Protein AF-A0A972Y1S4-F1 (afdb_monomer_lite)

Structure (mmCIF, N/CA/C/O backbone):
data_AF-A0A972Y1S4-F1
#
_entry.id   AF-A0A972Y1S4-F1
#
loop_
_atom_site.group_PDB
_atom_site.id
_atom_site.type_symbol
_atom_site.label_atom_id
_atom_site.label_alt_id
_atom_site.label_comp_id
_atom_site.label_asym_id
_atom_site.label_entity_id
_atom_site.label_seq_id
_atom_site.pdbx_PDB_ins_code
_atom_site.Cartn_x
_atom_site.Cartn_y
_atom_site.Cartn_z
_atom_site.occupancy
_atom_site.B_iso_or_equiv
_atom_site.auth_seq_id
_atom_site.auth_comp_id
_atom_site.auth_asym_id
_atom_site.auth_atom_id
_atom_site.pdbx_PDB_model_num
ATOM 1 N N . MET A 1 1 ? 8.448 -33.822 -17.682 1.00 32.12 1 MET A N 1
ATOM 2 C CA . MET A 1 1 ? 8.869 -32.818 -16.679 1.00 32.12 1 MET A CA 1
ATOM 3 C C . MET A 1 1 ? 9.349 -31.618 -17.480 1.00 32.12 1 MET A C 1
ATOM 5 O O . MET A 1 1 ? 10.543 -31.467 -17.717 1.00 32.12 1 MET A O 1
ATOM 9 N N . ASP A 1 2 ? 8.387 -30.869 -18.022 1.00 29.06 2 ASP A N 1
ATOM 10 C CA . ASP A 1 2 ? 8.635 -29.771 -18.955 1.00 29.06 2 ASP A CA 1
ATOM 11 C C . ASP A 1 2 ? 9.304 -28.635 -18.196 1.00 29.06 2 ASP A C 1
ATOM 13 O O . ASP A 1 2 ? 8.687 -27.918 -17.407 1.00 29.06 2 ASP A O 1
ATOM 17 N N . LYS A 1 3 ? 10.621 -28.539 -18.379 1.00 35.72 3 LYS A N 1
ATOM 18 C CA . LYS A 1 3 ? 11.414 -27.423 -17.892 1.00 35.72 3 LYS A CA 1
ATOM 19 C C . LYS A 1 3 ? 10.879 -26.183 -18.588 1.00 35.72 3 LYS A C 1
ATOM 21 O O . LYS A 1 3 ? 11.196 -25.939 -19.747 1.00 35.72 3 LYS A O 1
ATOM 26 N N . ILE A 1 4 ? 10.070 -25.426 -17.851 1.00 41.34 4 ILE A N 1
ATOM 27 C CA . ILE A 1 4 ? 9.840 -24.000 -18.049 1.00 41.34 4 ILE A CA 1
ATOM 28 C C . ILE A 1 4 ? 11.175 -23.428 -18.529 1.00 41.34 4 ILE A C 1
ATOM 30 O O . ILE A 1 4 ? 12.146 -23.411 -17.767 1.00 41.34 4 ILE A O 1
ATOM 34 N N . LEU A 1 5 ? 11.241 -23.040 -19.805 1.00 43.12 5 LEU A N 1
ATOM 35 C CA . LEU A 1 5 ? 12.191 -22.048 -20.288 1.00 43.12 5 LEU A CA 1
ATOM 36 C C . LEU A 1 5 ? 11.986 -20.862 -19.353 1.00 43.12 5 LEU A C 1
ATOM 38 O O . LEU A 1 5 ? 11.035 -20.100 -19.513 1.00 43.12 5 LEU A O 1
ATOM 42 N N . LYS A 1 6 ? 12.770 -20.827 -18.267 1.00 48.03 6 LYS A N 1
ATOM 43 C CA . LYS A 1 6 ? 12.707 -19.788 -17.247 1.00 48.03 6 LYS A CA 1
ATOM 44 C C . LYS A 1 6 ? 12.875 -18.499 -18.024 1.00 48.03 6 LYS A C 1
ATOM 46 O O . LYS A 1 6 ? 13.921 -18.306 -18.639 1.00 48.03 6 LYS A O 1
ATOM 51 N N . TYR A 1 7 ? 11.792 -17.726 -18.068 1.00 55.00 7 TYR A N 1
ATOM 52 C CA . TYR A 1 7 ? 11.668 -16.446 -18.755 1.00 55.00 7 TYR A CA 1
ATOM 53 C C . TYR A 1 7 ? 12.999 -15.710 -18.719 1.00 55.00 7 TYR A C 1
ATOM 55 O O . TYR A 1 7 ? 13.614 -15.713 -17.647 1.00 55.00 7 TYR A O 1
ATOM 63 N N . PRO A 1 8 ? 13.472 -15.143 -19.845 1.00 56.75 8 PRO A N 1
ATOM 64 C CA . PRO A 1 8 ? 14.797 -14.545 -19.897 1.00 56.75 8 PRO A CA 1
ATOM 65 C C . PRO A 1 8 ? 14.917 -13.543 -18.752 1.00 56.75 8 PRO A C 1
ATOM 67 O O . PRO A 1 8 ? 14.264 -12.503 -18.754 1.00 56.75 8 PRO A O 1
ATOM 70 N N . LEU A 1 9 ? 15.708 -13.916 -17.744 1.00 67.12 9 LEU A N 1
ATOM 71 C CA . LEU A 1 9 ? 15.995 -13.072 -16.600 1.00 67.12 9 LEU A CA 1
ATOM 72 C C . LEU A 1 9 ? 16.766 -11.887 -17.148 1.00 67.12 9 LEU A C 1
ATOM 74 O O . LEU A 1 9 ? 17.893 -12.048 -17.627 1.00 67.12 9 LEU A O 1
ATOM 78 N N . ILE A 1 10 ? 16.144 -10.713 -17.118 1.00 81.06 10 ILE A N 1
ATOM 79 C CA . ILE A 1 10 ? 16.839 -9.497 -17.503 1.00 81.06 10 ILE A CA 1
ATOM 80 C C . ILE A 1 10 ? 17.906 -9.229 -16.434 1.00 81.06 10 ILE A C 1
ATOM 82 O O . ILE A 1 10 ? 17.575 -9.146 -15.247 1.00 81.06 10 ILE A O 1
ATOM 86 N N . PRO A 1 11 ? 19.196 -9.161 -16.811 1.00 83.81 11 PRO A N 1
ATOM 87 C CA . PRO A 1 11 ? 20.259 -9.065 -15.825 1.00 83.81 11 PRO A CA 1
ATOM 88 C C . PRO A 1 11 ? 20.219 -7.727 -15.079 1.00 83.81 11 PRO A C 1
ATOM 90 O O . PRO A 1 11 ? 19.815 -6.698 -15.620 1.00 83.81 11 PRO A O 1
ATOM 93 N N . GLN A 1 12 ? 20.666 -7.749 -13.821 1.00 86.75 12 GLN A N 1
ATOM 94 C CA . GLN A 1 12 ? 20.653 -6.602 -12.905 1.00 86.75 12 GLN A CA 1
ATOM 95 C C . GLN A 1 12 ? 21.287 -5.336 -13.507 1.00 86.75 12 GLN A C 1
ATOM 97 O O . GLN A 1 12 ? 20.762 -4.237 -13.331 1.00 86.75 12 GLN A O 1
ATOM 102 N N . ASN A 1 13 ? 22.347 -5.496 -14.303 1.00 87.69 13 ASN A N 1
ATOM 103 C CA . ASN A 1 13 ? 23.030 -4.392 -14.975 1.00 87.69 13 ASN A CA 1
ATOM 104 C C . ASN A 1 13 ? 22.117 -3.573 -15.911 1.00 87.69 13 ASN A C 1
ATOM 106 O O . ASN A 1 13 ? 22.418 -2.413 -16.178 1.00 87.69 13 ASN A O 1
ATOM 110 N N . VAL A 1 14 ? 21.007 -4.132 -16.408 1.00 90.88 14 VAL A N 1
ATOM 111 C CA . VAL A 1 14 ? 20.012 -3.389 -17.201 1.00 90.88 14 VAL A CA 1
ATOM 112 C C . VAL A 1 14 ?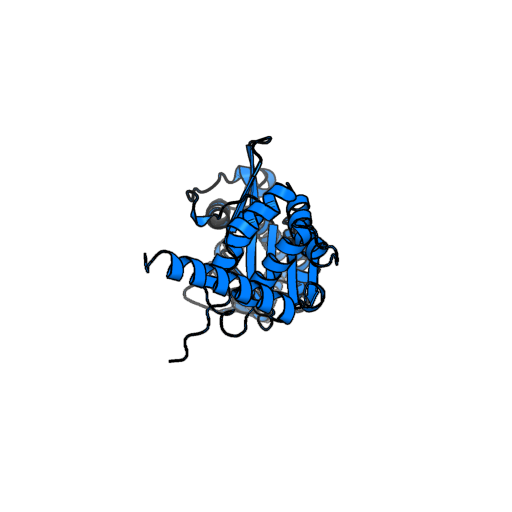 19.321 -2.332 -16.339 1.00 90.88 14 VAL A C 1
ATOM 114 O O . VAL A 1 14 ? 19.194 -1.184 -16.768 1.00 90.88 14 VAL A O 1
ATOM 117 N N . TYR A 1 15 ? 18.932 -2.692 -15.114 1.00 93.31 15 TYR A N 1
ATOM 118 C CA . TYR A 1 15 ? 18.296 -1.785 -14.155 1.00 93.31 15 TYR A CA 1
ATOM 119 C C . TYR A 1 15 ? 19.269 -0.693 -13.702 1.00 93.31 15 TYR A C 1
ATOM 121 O O . TYR A 1 15 ? 18.939 0.492 -13.745 1.00 93.31 15 TYR A O 1
ATOM 129 N N . GLU A 1 16 ? 20.495 -1.080 -13.344 1.00 91.62 16 GLU A N 1
ATOM 130 C CA . GLU A 1 16 ? 21.543 -0.158 -12.886 1.00 91.62 16 GLU A CA 1
ATOM 131 C C . GLU A 1 16 ? 21.950 0.837 -13.976 1.00 91.62 16 GLU A C 1
ATOM 133 O O . GLU A 1 16 ? 22.081 2.034 -13.716 1.00 91.62 16 GLU A O 1
ATOM 138 N N . ARG A 1 17 ? 22.103 0.362 -15.218 1.00 93.38 17 ARG A N 1
ATOM 139 C CA . ARG A 1 17 ? 22.454 1.202 -16.367 1.00 93.38 17 ARG A CA 1
ATOM 140 C C . ARG A 1 17 ? 21.328 2.167 -16.720 1.00 93.38 17 ARG A C 1
ATOM 142 O O . ARG A 1 17 ? 21.596 3.347 -16.939 1.00 93.38 17 ARG A O 1
ATOM 149 N N . TYR A 1 18 ? 20.075 1.705 -16.712 1.00 94.88 18 TYR A N 1
ATOM 150 C CA . TYR A 1 18 ? 18.919 2.583 -16.909 1.00 94.88 18 TYR A CA 1
ATOM 151 C C . TYR A 1 18 ? 18.887 3.689 -15.849 1.00 94.88 18 TYR A C 1
ATOM 153 O O . TYR A 1 18 ? 18.815 4.873 -16.183 1.00 94.88 18 TYR A O 1
ATOM 161 N N . ARG A 1 19 ? 19.036 3.322 -14.573 1.00 94.25 19 ARG A N 1
ATOM 162 C CA . ARG A 1 19 ? 19.114 4.275 -13.463 1.00 94.25 19 ARG A CA 1
ATOM 163 C C . ARG A 1 19 ? 20.251 5.282 -13.641 1.00 94.25 19 ARG A C 1
ATOM 165 O O . ARG A 1 19 ? 20.019 6.480 -13.492 1.00 94.25 19 ARG A O 1
ATOM 172 N N . ALA A 1 20 ? 21.456 4.826 -13.984 1.00 93.62 20 ALA A N 1
ATOM 173 C CA . ALA A 1 20 ? 22.630 5.684 -14.160 1.00 93.62 20 ALA A CA 1
ATOM 174 C C . ALA A 1 20 ? 22.450 6.732 -15.274 1.00 93.62 20 ALA A C 1
ATOM 176 O O . ALA A 1 20 ? 22.952 7.853 -15.155 1.00 93.62 20 ALA A O 1
ATOM 177 N N . LEU A 1 21 ? 21.710 6.389 -16.335 1.00 94.06 21 LEU A N 1
ATOM 178 C CA . LEU A 1 21 ? 21.354 7.319 -17.409 1.00 94.06 21 LEU A CA 1
ATOM 179 C C . LEU A 1 21 ? 20.274 8.313 -16.982 1.00 94.06 21 LEU A C 1
ATOM 181 O O . LEU A 1 21 ? 20.365 9.495 -17.309 1.00 94.06 21 LEU A O 1
ATOM 185 N N . LYS A 1 22 ? 19.244 7.848 -16.267 1.00 92.94 22 LYS A N 1
ATOM 186 C CA . LYS A 1 22 ? 18.116 8.696 -15.861 1.00 92.94 22 LYS A CA 1
ATOM 187 C C . LYS A 1 22 ? 18.459 9.635 -14.713 1.00 92.94 22 LYS A C 1
ATOM 189 O O . LYS A 1 22 ? 17.921 10.737 -14.683 1.00 92.94 22 LYS A O 1
ATOM 194 N N . ARG A 1 23 ? 19.330 9.208 -13.791 1.00 88.38 23 ARG A N 1
ATOM 195 C CA . ARG A 1 23 ? 19.744 9.966 -12.598 1.00 88.38 23 ARG A CA 1
ATOM 196 C C . ARG A 1 23 ? 18.546 10.535 -11.830 1.00 88.38 23 ARG A C 1
ATOM 198 O O . ARG A 1 23 ? 18.536 11.710 -11.476 1.00 88.38 23 ARG A O 1
ATOM 205 N N . ILE A 1 24 ? 17.525 9.704 -11.617 1.00 86.25 24 ILE A N 1
ATOM 206 C CA . ILE A 1 24 ? 16.335 10.060 -10.837 1.00 86.25 24 ILE A CA 1
ATOM 207 C C . ILE A 1 24 ? 16.508 9.438 -9.455 1.00 86.25 24 ILE A C 1
ATOM 209 O O . ILE A 1 24 ? 16.150 8.272 -9.278 1.00 86.25 24 ILE A O 1
ATOM 213 N N . PRO A 1 25 ? 17.095 10.155 -8.490 1.00 88.38 25 PRO A N 1
ATOM 214 C CA . PRO A 1 25 ? 17.097 9.662 -7.131 1.00 88.38 25 PRO A CA 1
ATOM 215 C C . PRO A 1 25 ? 15.682 9.734 -6.549 1.00 88.38 25 PRO A C 1
ATOM 217 O O . PRO A 1 25 ? 14.905 10.631 -6.895 1.00 88.38 25 PRO A O 1
ATOM 220 N N . VAL A 1 26 ? 15.358 8.790 -5.671 1.00 94.19 26 VAL A N 1
ATOM 221 C CA . VAL A 1 26 ? 14.069 8.729 -4.980 1.00 94.19 26 VAL A CA 1
ATOM 222 C C . VAL A 1 26 ? 14.262 9.188 -3.541 1.00 94.19 26 VAL A C 1
ATOM 224 O O . VAL A 1 26 ? 15.045 8.601 -2.806 1.00 94.19 26 VAL A O 1
ATOM 227 N N . TYR A 1 27 ? 13.546 10.233 -3.141 1.00 93.38 27 TYR A N 1
ATOM 228 C CA . TYR A 1 27 ? 13.621 10.822 -1.800 1.00 93.38 27 TYR A CA 1
ATOM 229 C C . TYR A 1 27 ? 12.244 11.122 -1.199 1.00 93.38 27 TYR A C 1
ATOM 231 O O . TYR A 1 27 ? 12.154 11.507 -0.041 1.00 93.38 27 TYR A O 1
ATOM 239 N N . ASP A 1 28 ? 11.178 10.991 -1.986 1.00 93.31 28 ASP A N 1
ATOM 240 C CA . ASP A 1 28 ? 9.806 11.307 -1.601 1.00 93.31 28 ASP A CA 1
ATOM 241 C C . ASP A 1 28 ? 8.802 10.697 -2.599 1.00 93.31 28 ASP A C 1
ATOM 243 O O . ASP A 1 28 ? 9.173 10.102 -3.620 1.00 93.31 28 ASP A O 1
ATOM 247 N N . SER A 1 29 ? 7.508 10.900 -2.331 1.00 93.94 29 SER A N 1
ATOM 248 C CA . SER A 1 29 ? 6.416 10.470 -3.213 1.00 93.94 29 SER A CA 1
ATOM 249 C C . SER A 1 29 ? 6.573 10.995 -4.641 1.00 93.94 29 SER A C 1
ATOM 251 O O . SER A 1 29 ? 6.428 10.254 -5.611 1.00 93.94 29 SER A O 1
ATOM 253 N N . THR A 1 30 ? 6.936 12.268 -4.798 1.00 94.56 30 THR A N 1
ATOM 254 C CA . THR A 1 30 ? 7.037 12.931 -6.106 1.00 94.56 30 THR A CA 1
ATOM 255 C C . THR A 1 30 ? 8.131 12.309 -6.974 1.00 94.56 30 THR A C 1
ATOM 257 O O . THR A 1 30 ? 7.952 12.077 -8.173 1.00 94.56 30 THR A O 1
ATOM 260 N N . THR A 1 31 ? 9.290 12.036 -6.391 1.00 94.50 31 THR A N 1
ATOM 261 C CA . THR A 1 31 ? 10.425 11.413 -7.077 1.00 94.50 31 THR A CA 1
ATOM 262 C C . THR A 1 31 ? 10.179 9.932 -7.361 1.00 94.50 31 THR A C 1
ATOM 264 O O . THR A 1 31 ? 10.551 9.467 -8.442 1.00 94.50 31 THR A O 1
ATOM 267 N N . MET A 1 32 ? 9.450 9.220 -6.495 1.00 95.31 32 MET A N 1
ATOM 268 C CA . MET A 1 32 ? 8.956 7.867 -6.786 1.00 95.31 32 MET A CA 1
ATOM 269 C C . MET A 1 32 ? 7.994 7.856 -7.986 1.00 95.31 32 MET A C 1
ATOM 271 O O . MET A 1 32 ? 8.149 7.045 -8.903 1.00 95.31 32 MET A O 1
ATOM 275 N N . GLN A 1 33 ? 7.048 8.798 -8.050 1.00 95.44 33 GLN A N 1
ATOM 276 C CA . GLN A 1 33 ? 6.159 8.949 -9.211 1.00 95.44 33 GLN A CA 1
ATOM 277 C C . GLN A 1 33 ? 6.952 9.207 -10.492 1.00 95.44 33 GLN A C 1
ATOM 279 O O . GLN A 1 33 ? 6.688 8.577 -11.516 1.00 95.44 33 GLN A O 1
ATOM 284 N N . LYS A 1 34 ? 7.961 10.090 -10.442 1.00 95.56 34 LYS A N 1
ATOM 285 C CA . LYS A 1 34 ? 8.846 10.361 -11.585 1.00 95.56 34 LYS A CA 1
ATOM 286 C C . LYS A 1 34 ? 9.575 9.102 -12.044 1.00 95.56 34 LYS A C 1
ATOM 288 O O . LYS A 1 34 ? 9.616 8.853 -13.249 1.00 95.56 34 LYS A O 1
ATOM 293 N N . LEU A 1 35 ? 10.121 8.306 -11.123 1.00 94.31 35 LEU A N 1
ATOM 294 C CA . LEU A 1 35 ? 10.783 7.043 -11.456 1.00 94.31 35 LEU A CA 1
ATOM 295 C C . LEU A 1 35 ? 9.841 6.121 -12.246 1.00 94.31 35 LEU A C 1
ATOM 297 O O . LEU A 1 35 ? 10.185 5.689 -13.350 1.00 94.31 35 LEU A O 1
ATOM 301 N N . ILE A 1 36 ? 8.643 5.871 -11.710 1.00 94.31 36 ILE A N 1
ATOM 302 C CA . ILE A 1 36 ? 7.640 4.985 -12.320 1.00 94.31 36 ILE A CA 1
ATOM 303 C C . ILE A 1 36 ? 7.173 5.539 -13.677 1.00 94.31 36 ILE A C 1
ATOM 305 O O . ILE A 1 36 ? 7.141 4.809 -14.673 1.00 94.31 36 ILE A O 1
ATOM 309 N N . PHE A 1 37 ? 6.880 6.841 -13.744 1.00 95.69 37 PHE A N 1
ATOM 310 C CA . PHE A 1 37 ? 6.467 7.528 -14.966 1.00 95.69 37 PHE A CA 1
ATOM 311 C C . PHE A 1 37 ? 7.507 7.399 -16.073 1.00 95.69 37 PHE A C 1
ATOM 313 O O . PHE A 1 37 ? 7.160 7.060 -17.205 1.00 95.69 37 PHE A O 1
ATOM 320 N N . HIS A 1 38 ? 8.778 7.653 -15.761 1.00 95.62 38 HIS A N 1
ATOM 321 C CA . HIS A 1 38 ? 9.829 7.651 -16.767 1.00 95.62 38 HIS A CA 1
ATOM 322 C C . HIS A 1 38 ? 10.056 6.269 -17.370 1.00 95.62 38 HIS A C 1
ATOM 324 O O . HIS A 1 38 ? 10.227 6.190 -18.581 1.00 95.62 38 HIS A O 1
ATOM 330 N N . ILE A 1 39 ? 9.981 5.193 -16.578 1.00 95.25 39 ILE A N 1
ATOM 331 C CA . ILE A 1 39 ? 10.098 3.824 -17.111 1.00 95.25 39 ILE A CA 1
ATOM 332 C C . ILE A 1 39 ? 9.015 3.571 -18.163 1.00 95.25 39 ILE A C 1
ATOM 334 O O . ILE A 1 39 ? 9.314 3.110 -19.264 1.00 95.25 39 ILE A O 1
ATOM 338 N N . ALA A 1 40 ? 7.763 3.917 -17.859 1.00 95.94 40 ALA A N 1
ATOM 339 C CA . ALA A 1 40 ? 6.672 3.748 -18.810 1.00 95.94 40 ALA A CA 1
ATOM 340 C C . ALA A 1 40 ? 6.819 4.671 -20.028 1.00 95.94 40 ALA A C 1
ATOM 342 O O . ALA A 1 40 ? 6.697 4.210 -21.159 1.00 95.94 40 ALA A O 1
ATOM 343 N N . ALA A 1 41 ? 7.105 5.956 -19.817 1.00 96.12 41 ALA A N 1
ATOM 344 C CA . ALA A 1 41 ? 7.214 6.942 -20.889 1.00 96.12 41 ALA A CA 1
ATOM 345 C C . ALA A 1 41 ? 8.379 6.645 -21.845 1.00 96.12 41 ALA A C 1
ATOM 347 O O . ALA A 1 41 ? 8.211 6.723 -23.059 1.00 96.12 41 ALA A O 1
ATOM 348 N N . ASP A 1 42 ? 9.548 6.271 -21.325 1.00 96.31 42 ASP A N 1
ATOM 349 C CA . ASP A 1 42 ? 10.712 5.948 -22.151 1.00 96.31 42 ASP A CA 1
ATOM 350 C C . ASP A 1 42 ? 10.515 4.645 -22.932 1.00 96.31 42 ASP A C 1
ATOM 352 O O . ASP A 1 42 ? 10.951 4.545 -24.082 1.00 96.31 42 ASP A O 1
ATOM 356 N N . ALA A 1 43 ? 9.799 3.673 -22.358 1.00 94.62 43 ALA A N 1
ATOM 357 C CA . ALA A 1 43 ? 9.447 2.452 -23.069 1.00 94.62 43 ALA A CA 1
ATOM 358 C C . ALA A 1 43 ? 8.474 2.702 -24.234 1.00 94.62 43 ALA A C 1
ATOM 360 O O . ALA A 1 43 ? 8.518 1.970 -25.214 1.00 94.62 43 ALA A O 1
ATOM 361 N N . GLN A 1 44 ? 7.635 3.741 -24.174 1.00 93.94 44 GLN A N 1
ATOM 362 C CA . GLN A 1 44 ? 6.724 4.095 -25.275 1.00 93.94 44 GLN A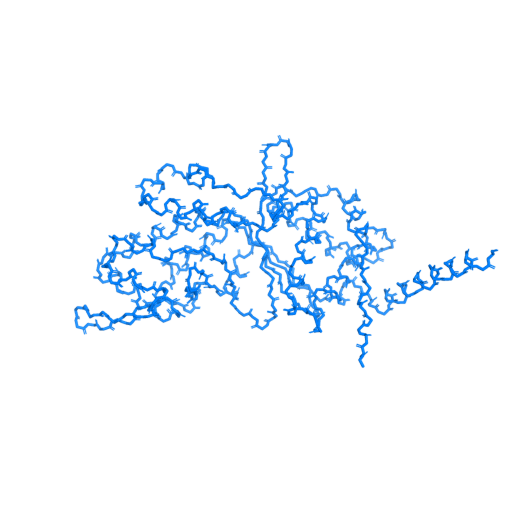 CA 1
ATOM 363 C C . GLN A 1 44 ? 7.411 4.812 -26.440 1.00 93.94 44 GLN A C 1
ATOM 365 O O . GLN A 1 44 ? 6.829 4.912 -27.517 1.00 93.94 44 GLN A O 1
ATOM 370 N N . LYS A 1 45 ? 8.627 5.333 -26.254 1.00 92.12 45 LYS A N 1
ATOM 371 C CA . LYS A 1 45 ? 9.337 6.022 -27.333 1.00 92.12 45 LYS A CA 1
ATOM 372 C C . LYS A 1 45 ? 9.683 5.035 -28.443 1.00 92.12 45 LYS A C 1
ATOM 374 O O . LYS A 1 45 ? 10.209 3.954 -28.188 1.00 92.12 45 LYS A O 1
ATOM 379 N N . GLU A 1 46 ? 9.433 5.419 -29.688 1.00 86.56 46 GLU A N 1
ATOM 380 C CA . GLU A 1 46 ? 9.841 4.634 -30.863 1.00 86.56 46 GLU A CA 1
ATOM 381 C C . GLU A 1 46 ? 11.311 4.856 -31.241 1.00 86.56 46 GLU A C 1
ATOM 383 O O . GLU A 1 46 ? 11.832 4.208 -32.148 1.00 86.56 46 GLU A O 1
ATOM 388 N N . ASP A 1 47 ? 12.005 5.741 -30.522 1.00 84.88 47 ASP A N 1
ATOM 389 C CA . ASP A 1 47 ? 13.424 5.962 -30.729 1.00 84.88 47 ASP A CA 1
ATOM 390 C C . ASP A 1 47 ? 14.263 4.719 -30.371 1.00 84.88 47 ASP A C 1
ATOM 392 O O . ASP A 1 47 ? 13.900 3.861 -29.561 1.00 84.88 47 ASP A O 1
ATOM 396 N N . ASN A 1 48 ? 15.424 4.614 -31.016 1.00 82.12 48 ASN A N 1
ATOM 397 C CA . ASN A 1 48 ? 16.399 3.555 -30.767 1.00 82.12 48 ASN A CA 1
ATOM 398 C C . ASN A 1 48 ? 17.437 3.961 -29.713 1.00 82.12 48 ASN A C 1
ATOM 400 O O . ASN A 1 48 ? 18.544 3.401 -29.693 1.00 82.12 48 ASN A O 1
ATOM 404 N N . THR A 1 49 ? 17.096 4.923 -28.845 1.00 92.12 49 THR A N 1
ATOM 405 C CA . THR A 1 49 ? 17.986 5.346 -27.766 1.00 92.12 49 THR A CA 1
ATOM 406 C C . THR A 1 49 ? 18.203 4.203 -26.789 1.00 92.12 49 THR A C 1
ATOM 408 O O . THR A 1 49 ? 17.374 3.304 -26.619 1.00 92.12 49 THR A O 1
ATOM 411 N N . GLU A 1 50 ? 19.350 4.232 -26.125 1.00 91.00 50 GLU A N 1
ATOM 412 C CA . GLU A 1 50 ? 19.673 3.245 -25.107 1.00 91.00 50 GLU A CA 1
ATOM 413 C C . GLU A 1 50 ? 18.650 3.251 -23.962 1.00 91.00 50 GLU A C 1
ATOM 415 O O . GLU A 1 50 ? 18.196 2.194 -23.535 1.00 91.00 50 GLU A O 1
ATOM 420 N N . VAL A 1 51 ? 18.215 4.440 -23.535 1.00 93.69 51 VAL A N 1
ATOM 421 C CA . VAL A 1 51 ? 17.207 4.616 -22.483 1.00 93.69 51 VAL A CA 1
ATOM 422 C C . VAL A 1 51 ? 15.896 3.917 -22.849 1.00 93.69 51 VAL A C 1
ATOM 424 O O . VAL A 1 51 ? 15.381 3.146 -22.039 1.00 93.69 51 VAL A O 1
ATOM 427 N N . SER A 1 52 ? 15.382 4.125 -24.069 1.00 93.56 52 SER A N 1
ATOM 428 C CA . SER A 1 52 ? 14.146 3.468 -24.515 1.00 93.56 52 SER A CA 1
ATOM 429 C C . SER A 1 52 ? 14.295 1.946 -24.572 1.00 93.56 52 SER A C 1
ATOM 431 O O . SER A 1 52 ? 13.425 1.212 -24.098 1.00 93.56 52 SER A O 1
ATOM 433 N N . LYS A 1 53 ? 15.425 1.447 -25.089 1.00 91.31 53 LYS A N 1
ATOM 434 C CA . LYS A 1 53 ? 15.715 0.005 -25.147 1.00 91.31 53 LYS A CA 1
ATOM 435 C C . LYS A 1 53 ? 15.743 -0.628 -23.757 1.00 91.31 53 LYS A C 1
ATOM 437 O O . LYS A 1 53 ? 15.104 -1.657 -23.547 1.00 91.31 53 LYS A O 1
ATOM 442 N N . LEU A 1 54 ? 16.441 -0.011 -22.803 1.00 93.06 54 LEU A N 1
ATOM 443 C CA . LEU A 1 54 ? 16.522 -0.511 -21.430 1.00 93.06 54 LEU A CA 1
ATOM 444 C C . LEU A 1 54 ? 15.150 -0.474 -20.738 1.00 93.06 54 LEU A C 1
ATOM 446 O O . LEU A 1 54 ? 14.768 -1.457 -20.110 1.00 93.06 54 LEU A O 1
ATOM 450 N N . ALA A 1 55 ? 14.370 0.599 -20.913 1.00 95.00 55 ALA A N 1
ATOM 451 C CA . ALA A 1 55 ? 13.015 0.700 -20.368 1.00 95.00 55 ALA A CA 1
ATOM 452 C C . ALA A 1 55 ? 12.082 -0.402 -20.907 1.00 95.00 55 ALA A C 1
ATOM 454 O O . ALA A 1 55 ? 11.362 -1.040 -20.137 1.00 95.00 55 ALA A O 1
ATOM 455 N N . LYS A 1 56 ? 12.140 -0.689 -22.216 1.00 94.06 56 LYS A N 1
ATOM 456 C CA . LYS A 1 56 ? 11.399 -1.797 -22.846 1.00 94.06 56 LYS A CA 1
ATOM 457 C C . LYS A 1 56 ? 11.789 -3.150 -22.256 1.00 94.06 56 LYS A C 1
ATOM 459 O O . LYS A 1 56 ? 10.905 -3.942 -21.949 1.00 94.06 56 LYS A O 1
ATOM 464 N N . LEU A 1 57 ? 13.086 -3.399 -22.055 1.00 92.06 57 LEU A N 1
ATOM 465 C CA . LEU A 1 57 ? 13.576 -4.631 -21.427 1.00 92.06 57 LEU A CA 1
ATOM 466 C C . LEU A 1 57 ? 13.107 -4.764 -19.974 1.00 92.06 57 LEU A C 1
ATOM 468 O O . LEU A 1 57 ? 12.672 -5.839 -19.576 1.00 92.06 57 LEU A O 1
ATOM 472 N N . ILE A 1 58 ? 13.130 -3.677 -19.201 1.00 93.81 58 ILE A N 1
ATOM 473 C CA . ILE A 1 58 ? 12.617 -3.662 -17.825 1.00 93.81 58 ILE A CA 1
ATOM 474 C C . ILE A 1 58 ? 11.132 -4.031 -17.809 1.00 93.81 58 ILE A C 1
ATOM 476 O O . ILE A 1 58 ? 10.737 -4.932 -17.075 1.00 93.81 58 ILE A O 1
ATOM 48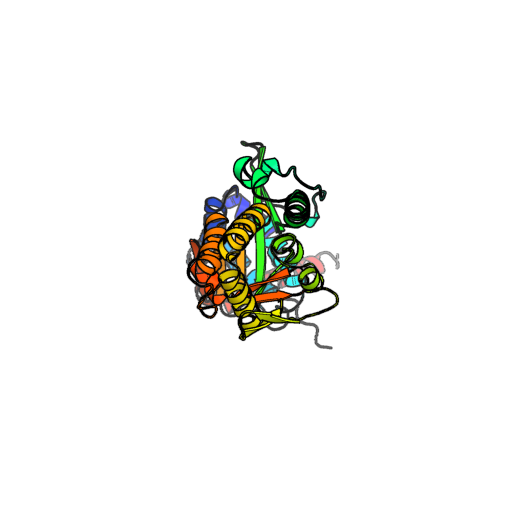0 N N . LEU A 1 59 ? 10.298 -3.388 -18.633 1.00 94.88 59 LEU A N 1
ATOM 481 C CA . LEU A 1 59 ? 8.865 -3.702 -18.682 1.00 94.88 59 LEU A CA 1
ATOM 482 C C . LEU A 1 59 ? 8.586 -5.110 -19.221 1.00 94.88 59 LEU A C 1
ATOM 484 O O . LEU A 1 59 ? 7.637 -5.758 -18.777 1.00 94.88 59 LEU A O 1
ATOM 488 N N . PHE A 1 60 ? 9.415 -5.594 -20.145 1.00 92.38 60 PHE A N 1
ATOM 489 C CA . PHE A 1 60 ? 9.365 -6.966 -20.634 1.00 92.38 60 PHE A CA 1
ATOM 490 C C . PHE A 1 60 ? 9.652 -7.978 -19.516 1.00 92.38 60 PHE A C 1
ATOM 492 O O . PHE A 1 60 ? 8.942 -8.978 -19.406 1.00 92.38 60 PHE A O 1
ATOM 499 N N . ASP A 1 61 ? 10.623 -7.692 -18.647 1.00 91.56 61 ASP A N 1
ATOM 500 C CA . ASP A 1 61 ? 10.892 -8.493 -17.453 1.00 91.56 61 ASP A CA 1
ATOM 501 C C . ASP A 1 61 ? 9.714 -8.472 -16.471 1.00 91.56 61 ASP A C 1
ATOM 503 O O . ASP A 1 61 ? 9.262 -9.532 -16.045 1.00 91.56 61 ASP A O 1
ATOM 507 N N . LEU A 1 62 ? 9.139 -7.299 -16.170 1.00 93.62 62 LEU A N 1
ATOM 508 C CA . LEU A 1 62 ? 7.961 -7.227 -15.294 1.00 93.62 62 LEU A CA 1
ATOM 509 C C . LEU A 1 62 ? 6.808 -8.076 -15.856 1.00 93.62 62 LEU A C 1
ATOM 511 O O . LEU A 1 62 ? 6.188 -8.849 -15.124 1.00 93.62 62 LEU A O 1
ATOM 515 N N . LYS A 1 63 ? 6.556 -7.997 -17.170 1.00 93.31 63 LYS A N 1
ATOM 516 C CA . LYS A 1 63 ? 5.534 -8.807 -17.843 1.00 93.31 63 LYS A CA 1
ATOM 517 C C . LYS A 1 63 ? 5.805 -10.307 -17.696 1.00 93.31 63 LYS A C 1
ATOM 519 O O . LYS A 1 63 ? 4.927 -11.051 -17.262 1.00 93.31 63 LYS A O 1
ATOM 524 N N . ASN A 1 64 ? 6.993 -10.759 -18.088 1.00 88.94 64 ASN A N 1
ATOM 525 C CA . ASN A 1 64 ? 7.273 -12.182 -18.274 1.00 88.94 64 ASN A CA 1
ATOM 526 C C . ASN A 1 64 ? 7.796 -12.886 -17.016 1.00 88.94 64 ASN A C 1
ATOM 528 O O . ASN A 1 64 ? 7.573 -14.081 -16.861 1.00 88.94 64 ASN A O 1
ATOM 532 N N . TYR A 1 65 ? 8.423 -12.169 -16.088 1.00 89.62 65 TYR A N 1
ATOM 533 C CA . TYR A 1 65 ? 8.937 -12.741 -14.845 1.00 89.62 65 TYR A CA 1
ATOM 534 C C . TYR A 1 65 ? 7.975 -12.557 -13.664 1.00 89.62 65 TYR A C 1
ATOM 536 O O . TYR A 1 65 ? 7.787 -13.486 -12.878 1.00 89.62 65 TYR A O 1
ATOM 544 N N . LEU A 1 66 ? 7.348 -11.381 -13.527 1.00 91.69 66 LEU A N 1
ATOM 545 C CA . LEU A 1 66 ? 6.473 -11.085 -12.382 1.00 91.69 66 LEU A CA 1
ATOM 546 C C . LEU A 1 66 ? 4.996 -11.357 -12.677 1.00 91.69 66 LEU A C 1
ATOM 548 O O . LEU A 1 66 ? 4.286 -11.865 -11.809 1.00 91.69 66 LEU A O 1
ATOM 552 N N . ASN A 1 67 ? 4.536 -11.041 -13.891 1.00 93.88 67 ASN A N 1
ATOM 553 C CA . ASN A 1 67 ? 3.107 -11.066 -14.223 1.00 93.88 67 ASN A CA 1
ATOM 554 C C . ASN A 1 67 ? 2.671 -12.330 -14.961 1.00 93.88 67 ASN A C 1
ATOM 556 O O . ASN A 1 67 ? 1.482 -12.488 -15.249 1.00 93.88 67 ASN A O 1
ATOM 560 N N . HIS A 1 68 ? 3.599 -13.230 -15.286 1.00 91.88 68 HIS A N 1
ATOM 561 C CA . HIS A 1 68 ? 3.271 -14.391 -16.094 1.00 91.88 68 HIS A CA 1
ATOM 562 C C . HIS A 1 68 ? 2.335 -15.365 -15.345 1.00 91.88 68 HIS A C 1
ATOM 564 O O . HIS A 1 68 ? 2.611 -15.708 -14.190 1.00 91.88 68 HIS A O 1
ATOM 570 N N . PRO A 1 69 ? 1.256 -15.872 -15.988 1.00 91.19 69 PRO A N 1
ATOM 571 C CA . PRO A 1 69 ? 0.262 -16.757 -15.374 1.00 91.19 69 PRO A CA 1
ATOM 572 C C . PRO A 1 69 ? 0.800 -17.970 -14.623 1.00 91.19 69 PRO A C 1
ATOM 574 O O . PRO A 1 69 ? 0.239 -18.374 -13.610 1.00 91.19 69 PRO A O 1
ATOM 577 N N . ALA A 1 70 ? 1.906 -18.519 -15.111 1.00 89.25 70 ALA A N 1
ATOM 578 C CA . ALA A 1 70 ? 2.577 -19.667 -14.515 1.00 89.25 70 ALA A CA 1
ATOM 579 C C . ALA A 1 70 ? 3.244 -19.384 -13.155 1.00 89.25 70 ALA A C 1
ATOM 581 O O . ALA A 1 70 ? 3.530 -20.334 -12.438 1.00 89.25 70 ALA A O 1
ATOM 582 N N . VAL A 1 71 ? 3.537 -18.121 -12.815 1.00 88.88 71 VAL A N 1
ATOM 583 C CA . VAL A 1 71 ? 4.389 -17.783 -11.657 1.00 88.88 71 VAL A CA 1
ATOM 584 C C . VAL A 1 71 ? 3.884 -16.623 -10.798 1.00 88.88 71 VAL A C 1
ATOM 586 O O . VAL A 1 71 ? 4.348 -16.472 -9.674 1.00 88.88 71 VAL A O 1
ATOM 589 N N . TYR A 1 72 ? 2.928 -15.803 -11.253 1.00 89.38 72 TYR A N 1
ATOM 590 C CA . TYR A 1 72 ? 2.563 -14.564 -10.541 1.00 89.38 72 TYR A CA 1
ATOM 591 C C . TYR A 1 72 ? 2.022 -14.781 -9.112 1.00 89.38 72 TYR A C 1
ATOM 593 O O . TYR A 1 72 ? 2.026 -13.853 -8.296 1.00 89.38 72 TYR A O 1
ATOM 601 N N . LYS A 1 73 ? 1.518 -15.988 -8.806 1.00 90.81 73 LYS A N 1
ATOM 602 C CA . LYS A 1 73 ? 1.011 -16.371 -7.472 1.00 90.81 73 LYS A CA 1
ATOM 603 C C . LYS A 1 73 ? 2.124 -16.787 -6.514 1.00 90.81 73 LYS A C 1
ATOM 605 O O . LYS A 1 73 ? 1.889 -16.864 -5.311 1.00 90.81 73 LYS A O 1
ATOM 610 N N . GLU A 1 74 ? 3.318 -17.051 -7.031 1.00 88.44 74 GLU A N 1
ATOM 611 C CA . GLU A 1 74 ? 4.435 -17.541 -6.241 1.00 88.44 74 GLU A CA 1
ATOM 612 C C . GLU A 1 74 ? 4.987 -16.443 -5.336 1.00 88.44 74 GLU A C 1
ATOM 614 O O . GLU A 1 74 ? 5.211 -15.309 -5.772 1.00 88.44 74 GLU A O 1
ATOM 619 N N . LYS A 1 75 ? 5.261 -16.782 -4.071 1.00 86.62 75 LYS A N 1
ATOM 620 C CA . LYS A 1 75 ? 5.715 -15.816 -3.052 1.00 86.62 75 LYS A CA 1
ATOM 621 C C . LYS A 1 75 ? 6.974 -15.057 -3.473 1.00 86.62 75 LYS A C 1
ATOM 623 O O . LYS A 1 75 ? 7.069 -13.855 -3.240 1.00 86.62 75 LYS A O 1
ATOM 628 N N . TYR A 1 76 ? 7.908 -15.732 -4.146 1.00 88.31 76 TYR A N 1
ATOM 629 C CA . TYR A 1 76 ? 9.171 -15.126 -4.573 1.00 88.31 76 TYR A CA 1
ATOM 630 C C . TYR A 1 76 ? 8.978 -13.961 -5.554 1.00 88.31 76 TYR A C 1
ATOM 632 O O . TYR A 1 76 ? 9.854 -13.109 -5.660 1.00 88.31 76 TYR A O 1
ATOM 640 N N . THR A 1 77 ? 7.848 -13.888 -6.269 1.00 91.19 77 THR A N 1
ATOM 641 C CA . THR A 1 77 ? 7.592 -12.786 -7.210 1.00 91.19 77 THR A CA 1
ATOM 642 C C . THR A 1 77 ? 7.320 -11.456 -6.502 1.00 91.19 77 THR A C 1
ATOM 644 O O . THR A 1 77 ? 7.512 -10.409 -7.108 1.00 91.19 77 THR A O 1
ATOM 647 N N . ALA A 1 78 ? 6.899 -11.468 -5.230 1.00 91.06 78 ALA A N 1
ATOM 648 C CA . ALA A 1 78 ? 6.774 -10.248 -4.426 1.00 91.06 78 ALA A CA 1
ATOM 649 C C . ALA A 1 78 ? 8.159 -9.672 -4.081 1.00 91.06 78 ALA A C 1
ATOM 651 O O . ALA A 1 78 ? 8.468 -8.555 -4.479 1.00 91.06 78 ALA A O 1
ATOM 652 N N . SER A 1 79 ? 9.040 -10.490 -3.497 1.00 91.06 79 SER A N 1
ATOM 653 C CA . SER A 1 79 ? 10.433 -10.098 -3.218 1.00 91.06 79 SER A CA 1
ATOM 654 C C . SER A 1 79 ? 11.192 -9.709 -4.497 1.00 91.06 79 SER A C 1
ATOM 656 O O . SER A 1 79 ? 11.948 -8.742 -4.538 1.00 91.06 79 SER A O 1
ATOM 658 N N . ALA A 1 80 ? 10.940 -10.410 -5.606 1.00 92.44 80 ALA A N 1
ATOM 659 C CA . ALA A 1 80 ? 11.513 -10.065 -6.902 1.00 92.44 80 ALA A CA 1
ATOM 660 C C . ALA A 1 80 ? 11.088 -8.672 -7.403 1.00 92.44 80 ALA A C 1
ATOM 662 O O . ALA A 1 80 ? 11.897 -8.009 -8.057 1.00 92.44 80 ALA A O 1
ATOM 663 N N . LEU A 1 81 ? 9.849 -8.246 -7.127 1.00 94.69 81 LEU A N 1
ATOM 664 C CA . LEU A 1 81 ? 9.346 -6.906 -7.440 1.00 94.69 81 LEU A CA 1
ATOM 665 C C . LEU A 1 81 ? 10.027 -5.847 -6.563 1.00 94.69 81 LEU A C 1
ATOM 667 O O . LEU A 1 81 ? 10.504 -4.849 -7.101 1.00 94.69 81 LEU A O 1
ATOM 671 N N . GLU A 1 82 ? 10.106 -6.081 -5.252 1.00 94.19 82 GLU A N 1
ATOM 672 C CA . GLU A 1 82 ? 10.788 -5.198 -4.295 1.00 94.19 82 GLU A CA 1
ATOM 673 C C . GLU A 1 82 ? 12.240 -4.949 -4.720 1.00 94.19 82 GLU A C 1
ATOM 675 O O . GLU A 1 82 ? 12.631 -3.805 -4.942 1.00 94.19 82 GLU A O 1
ATOM 680 N N . ASN A 1 83 ? 13.000 -6.016 -4.978 1.00 93.00 83 ASN A N 1
ATOM 681 C CA . ASN A 1 83 ? 14.395 -5.924 -5.412 1.00 93.00 83 ASN A CA 1
ATOM 682 C C . ASN A 1 83 ? 14.567 -5.108 -6.701 1.00 93.00 83 ASN A C 1
ATOM 684 O O . ASN A 1 83 ? 15.480 -4.293 -6.815 1.00 93.00 83 ASN A O 1
ATOM 688 N N . ARG A 1 84 ? 13.681 -5.288 -7.687 1.00 93.88 84 ARG A N 1
ATOM 689 C CA . ARG A 1 84 ? 13.741 -4.532 -8.951 1.00 93.88 84 ARG A CA 1
ATOM 690 C C . ARG A 1 84 ? 13.468 -3.050 -8.746 1.00 93.88 84 ARG A C 1
ATOM 692 O O . ARG A 1 84 ? 14.151 -2.220 -9.339 1.00 93.88 84 ARG A O 1
ATOM 699 N N . LEU A 1 85 ? 12.479 -2.716 -7.925 1.00 94.62 85 LEU A N 1
ATOM 700 C CA . LEU A 1 85 ? 12.147 -1.328 -7.612 1.00 94.62 85 LEU A CA 1
ATOM 701 C C . LEU A 1 85 ? 13.245 -0.661 -6.772 1.00 94.62 85 LEU A C 1
ATOM 703 O O . LEU A 1 85 ? 13.595 0.486 -7.051 1.00 94.62 85 LEU A O 1
ATOM 707 N N . ALA A 1 86 ? 13.847 -1.389 -5.826 1.00 93.56 86 ALA A N 1
ATOM 708 C CA . ALA A 1 86 ? 15.023 -0.941 -5.083 1.00 93.56 86 ALA A CA 1
ATOM 709 C C . ALA A 1 86 ? 16.181 -0.608 -6.036 1.00 93.56 86 ALA A C 1
ATOM 711 O O . ALA A 1 86 ? 16.699 0.508 -6.011 1.00 93.56 86 ALA A O 1
ATOM 712 N N . LEU A 1 87 ? 16.518 -1.523 -6.953 1.00 92.38 87 LEU A N 1
ATOM 713 C CA . LEU A 1 87 ? 17.568 -1.306 -7.953 1.00 92.38 87 LEU A CA 1
ATOM 714 C C . LEU A 1 87 ? 17.311 -0.058 -8.798 1.00 92.38 87 LEU A C 1
ATOM 716 O O . LEU A 1 87 ? 18.232 0.729 -9.003 1.00 92.38 87 LEU A O 1
ATOM 720 N N . LEU A 1 88 ? 16.072 0.141 -9.258 1.00 93.31 88 LEU A N 1
ATOM 721 C CA . LEU A 1 88 ? 15.685 1.276 -10.101 1.00 93.31 88 LEU A CA 1
ATOM 722 C C . LEU A 1 88 ? 15.812 2.627 -9.394 1.00 93.31 88 LEU A C 1
ATOM 724 O O . LEU A 1 88 ? 16.241 3.589 -10.028 1.00 93.31 88 LEU A O 1
ATOM 728 N N . GLY A 1 89 ? 15.443 2.700 -8.115 1.00 92.56 89 GLY A N 1
ATOM 729 C CA . GLY A 1 89 ? 15.456 3.946 -7.343 1.00 92.56 89 GLY A CA 1
ATOM 730 C C . GLY A 1 89 ? 16.705 4.174 -6.490 1.00 92.56 89 GLY A C 1
ATOM 731 O O . GLY A 1 89 ? 16.741 5.157 -5.762 1.00 92.56 89 GLY A O 1
ATOM 732 N N . ASP A 1 90 ? 17.707 3.291 -6.568 1.00 91.88 90 ASP A N 1
ATOM 733 C CA . ASP A 1 90 ? 18.870 3.273 -5.655 1.00 91.88 90 ASP A CA 1
ATOM 734 C C . ASP A 1 90 ? 18.500 3.091 -4.176 1.00 91.88 90 ASP A C 1
ATOM 736 O O . ASP A 1 90 ? 19.104 3.667 -3.274 1.00 91.88 90 ASP A O 1
ATOM 740 N N . GLY A 1 91 ? 17.463 2.293 -3.933 1.00 92.56 91 GLY A N 1
ATOM 741 C CA . GLY A 1 91 ? 16.992 1.945 -2.601 1.00 92.56 91 GLY A CA 1
ATOM 742 C C . GLY A 1 91 ? 17.525 0.607 -2.107 1.00 92.56 91 GLY A C 1
ATOM 743 O O . GLY A 1 91 ? 18.303 -0.082 -2.770 1.00 92.56 91 GLY A O 1
ATOM 744 N N . ARG A 1 92 ? 17.045 0.221 -0.928 1.00 92.25 92 ARG A N 1
ATOM 745 C CA . ARG A 1 92 ? 17.271 -1.089 -0.309 1.00 92.25 92 ARG A CA 1
ATOM 746 C C . ARG A 1 92 ? 15.960 -1.674 0.187 1.00 92.25 92 ARG A C 1
ATOM 748 O O . ARG A 1 92 ? 15.010 -0.934 0.452 1.00 92.25 92 ARG A O 1
ATOM 755 N N . THR A 1 93 ? 15.930 -2.989 0.333 1.00 91.94 93 THR A N 1
ATOM 756 C CA . THR A 1 93 ? 14.856 -3.695 1.028 1.00 91.94 93 THR A CA 1
ATOM 757 C C . THR A 1 93 ? 14.985 -3.512 2.537 1.00 91.94 93 THR A C 1
ATOM 759 O O . THR A 1 93 ? 16.092 -3.437 3.072 1.00 91.94 93 THR A O 1
ATOM 762 N N . SER A 1 94 ? 13.859 -3.404 3.240 1.00 86.94 94 SER A N 1
ATOM 763 C CA . SER A 1 94 ? 13.853 -3.192 4.695 1.00 86.94 94 SER A CA 1
ATOM 764 C C . SER A 1 94 ? 14.337 -4.401 5.498 1.00 86.94 94 SER A C 1
ATOM 766 O O . SER A 1 94 ? 14.828 -4.219 6.612 1.00 86.94 94 SER A O 1
ATOM 768 N N . ASP A 1 95 ? 14.269 -5.606 4.922 1.00 80.81 95 ASP A N 1
ATOM 769 C CA . ASP A 1 95 ? 14.764 -6.850 5.527 1.00 80.81 95 ASP A CA 1
ATOM 770 C C . ASP A 1 95 ? 16.264 -6.803 5.876 1.00 80.81 95 ASP A C 1
ATOM 772 O O . ASP A 1 95 ? 16.711 -7.526 6.766 1.00 80.81 95 ASP A O 1
ATOM 776 N N . ASP A 1 96 ? 17.029 -5.911 5.238 1.00 73.94 96 ASP A N 1
ATOM 777 C CA . ASP A 1 96 ? 18.464 -5.739 5.482 1.00 73.94 96 ASP A CA 1
ATOM 778 C C . ASP A 1 96 ? 18.780 -4.811 6.669 1.00 73.94 96 ASP A C 1
ATOM 780 O O . ASP A 1 96 ? 19.952 -4.621 7.011 1.00 73.94 96 ASP A O 1
ATOM 784 N N . LEU A 1 97 ? 17.770 -4.187 7.290 1.00 72.94 97 LEU A N 1
ATOM 785 C CA . LEU A 1 97 ? 17.968 -3.208 8.359 1.00 72.94 97 LEU A CA 1
ATOM 786 C C . LEU A 1 97 ? 17.621 -3.752 9.755 1.00 72.94 97 LEU A C 1
ATOM 788 O O . LEU A 1 97 ? 16.673 -4.522 9.921 1.00 72.94 97 LEU A O 1
ATOM 792 N N . PRO A 1 98 ? 18.331 -3.295 10.808 1.00 76.12 98 PRO A N 1
ATOM 793 C CA . PRO A 1 98 ? 17.976 -3.611 12.184 1.00 76.12 98 PRO A CA 1
ATOM 794 C C . PRO A 1 98 ? 16.562 -3.135 12.527 1.00 76.12 98 PRO A C 1
ATOM 796 O O . PRO A 1 98 ? 16.221 -1.959 12.381 1.00 76.12 98 PRO A O 1
ATOM 799 N N . LYS A 1 99 ? 15.751 -4.046 13.061 1.00 81.81 99 LYS A N 1
ATOM 800 C CA . LYS A 1 99 ? 14.402 -3.740 13.533 1.00 81.81 99 LYS A CA 1
ATOM 801 C C . LYS A 1 99 ? 14.475 -3.187 14.954 1.00 81.81 99 LYS A C 1
ATOM 803 O O . LYS A 1 99 ? 14.512 -3.944 15.921 1.00 81.81 99 LYS A O 1
ATOM 808 N N . ILE A 1 100 ? 14.442 -1.862 15.085 1.00 84.19 100 ILE A N 1
ATOM 809 C CA . ILE A 1 100 ? 14.393 -1.157 16.376 1.00 84.19 100 ILE A CA 1
ATOM 810 C C . ILE A 1 100 ? 13.091 -0.358 16.468 1.00 84.19 100 ILE A C 1
ATOM 812 O O . ILE A 1 100 ? 12.683 0.287 15.504 1.00 84.19 100 ILE A O 1
ATOM 816 N N . ASN A 1 101 ? 12.423 -0.412 17.625 1.00 87.88 101 ASN A N 1
ATOM 817 C CA . ASN A 1 101 ? 11.232 0.404 17.855 1.00 87.88 101 ASN A CA 1
ATOM 818 C C . ASN A 1 101 ? 11.624 1.891 17.825 1.00 87.88 101 ASN A C 1
ATOM 820 O O . ASN A 1 101 ? 12.529 2.281 18.566 1.00 87.88 101 ASN A O 1
ATOM 824 N N . PRO A 1 102 ? 10.955 2.731 17.021 1.00 90.81 102 PRO A N 1
ATOM 825 C CA . PRO A 1 102 ? 11.167 4.169 17.096 1.00 90.81 102 PRO A CA 1
ATOM 826 C C . PRO A 1 102 ? 10.617 4.725 18.415 1.00 90.81 102 PRO A C 1
ATOM 828 O O . PRO A 1 102 ? 9.771 4.109 19.071 1.00 90.81 102 PRO A O 1
ATOM 831 N N . ASN A 1 103 ? 11.050 5.934 18.766 1.00 93.38 103 ASN A N 1
ATOM 832 C CA . ASN A 1 103 ? 10.385 6.711 19.804 1.00 93.38 103 ASN A CA 1
ATOM 833 C C . ASN A 1 103 ? 9.008 7.177 19.298 1.00 93.38 103 ASN A C 1
ATOM 835 O O . ASN A 1 103 ? 8.891 7.604 18.152 1.00 93.38 103 ASN A O 1
ATOM 839 N N . ILE A 1 104 ? 7.971 7.123 20.137 1.00 95.44 104 ILE A N 1
ATOM 840 C CA . ILE A 1 104 ? 6.616 7.545 19.752 1.00 95.44 104 ILE A CA 1
ATOM 841 C C . ILE A 1 104 ? 6.574 9.013 19.300 1.00 95.44 104 ILE A C 1
ATOM 843 O O . ILE A 1 104 ? 5.826 9.349 18.384 1.00 95.44 104 ILE A O 1
ATOM 847 N N . SER A 1 105 ? 7.443 9.864 19.855 1.00 95.44 105 SER A N 1
ATOM 848 C CA . SER A 1 105 ? 7.548 11.285 19.498 1.00 95.44 105 SER A CA 1
ATOM 849 C C . SER A 1 105 ? 8.063 11.548 18.080 1.00 95.44 105 SER A C 1
ATOM 851 O O . SER A 1 105 ? 7.897 12.654 17.573 1.00 95.44 105 SER A O 1
ATOM 853 N N . SER A 1 106 ? 8.665 10.558 17.406 1.00 92.31 106 SER A N 1
ATOM 854 C CA . SER A 1 106 ? 8.988 10.671 15.974 1.00 92.31 106 SER A CA 1
ATOM 855 C C . SER A 1 106 ? 7.823 10.247 15.069 1.00 92.31 106 SER A C 1
ATOM 857 O O . SER A 1 106 ? 7.801 10.544 13.868 1.00 92.31 106 SER A O 1
ATOM 859 N N . LEU A 1 107 ? 6.829 9.556 15.630 1.00 94.06 107 LEU A N 1
ATOM 860 C CA . LEU A 1 107 ? 5.668 9.061 14.900 1.00 94.06 107 LEU A CA 1
ATOM 861 C C . LEU A 1 107 ? 4.471 10.003 15.022 1.00 94.06 107 LEU A C 1
ATOM 863 O O . LEU A 1 107 ? 3.819 10.260 14.008 1.00 94.06 107 LEU A O 1
ATOM 867 N N . LEU A 1 108 ? 4.225 10.547 16.210 1.00 96.50 108 LEU A N 1
ATOM 868 C CA . LEU A 1 108 ? 3.056 11.359 16.535 1.00 96.50 108 LEU A CA 1
ATOM 869 C C . LEU A 1 108 ? 3.447 12.677 17.210 1.00 96.50 108 LEU A C 1
ATOM 871 O O . LEU A 1 108 ? 4.501 12.782 17.836 1.00 96.50 108 LEU A O 1
ATOM 875 N N . SER A 1 109 ? 2.576 13.679 17.100 1.00 96.81 109 SER A N 1
ATOM 876 C CA . SER A 1 109 ? 2.702 14.923 17.863 1.00 96.81 109 SER A CA 1
ATOM 877 C C . SER A 1 109 ? 2.367 14.709 19.342 1.00 96.81 109 SER A C 1
ATOM 879 O O . SER A 1 109 ? 1.627 13.795 19.700 1.00 96.81 109 SER A O 1
ATOM 881 N N . GLN A 1 110 ? 2.861 15.598 20.209 1.00 96.88 110 GLN A N 1
ATOM 882 C CA . GLN A 1 110 ? 2.600 15.529 21.652 1.00 96.88 110 GLN A CA 1
ATOM 883 C C . GLN A 1 110 ? 1.096 15.511 21.978 1.00 96.88 110 GLN A C 1
ATOM 885 O O . GLN A 1 110 ? 0.650 14.718 22.800 1.00 96.88 110 GLN A O 1
ATOM 890 N N . HIS A 1 111 ? 0.306 16.318 21.267 1.00 96.81 111 HIS A N 1
ATOM 891 C CA . HIS A 1 111 ? -1.145 16.367 21.436 1.00 96.81 111 HIS A CA 1
ATOM 892 C C . HIS A 1 111 ? -1.837 15.041 21.080 1.00 96.81 111 HIS A C 1
ATOM 894 O O . HIS A 1 111 ? -2.788 14.640 21.741 1.00 96.81 111 HIS A O 1
ATOM 900 N N . GLU A 1 112 ? -1.367 14.345 20.042 1.00 97.25 112 GLU A N 1
ATOM 901 C CA . GLU A 1 112 ? -1.895 13.027 19.666 1.00 97.25 112 GLU A CA 1
ATOM 902 C C . GLU A 1 112 ? -1.498 11.953 20.684 1.00 97.25 112 GLU A C 1
ATOM 904 O O . GLU A 1 112 ? -2.307 11.089 21.007 1.00 97.25 112 GLU A O 1
ATOM 909 N N . ILE A 1 113 ? -0.274 12.024 21.214 1.00 96.75 113 ILE A N 1
ATOM 910 C CA . ILE A 1 113 ? 0.239 11.091 22.226 1.00 96.75 113 ILE A CA 1
ATOM 911 C C . ILE A 1 113 ? -0.599 11.161 23.508 1.00 96.75 113 ILE A C 1
ATOM 913 O O . ILE A 1 113 ? -0.943 10.123 24.068 1.00 96.75 113 ILE A O 1
ATOM 917 N N . GLU A 1 114 ? -0.963 12.364 23.951 1.00 95.69 114 GLU A N 1
ATOM 918 C CA . GLU A 1 114 ? -1.755 12.590 25.170 1.00 95.69 114 GLU A CA 1
ATOM 919 C C . GLU A 1 114 ? -3.187 12.042 25.085 1.00 95.69 114 GLU A C 1
ATOM 921 O O . GLU A 1 114 ? -3.799 11.759 26.114 1.00 95.69 114 GLU A O 1
ATOM 926 N N . LYS A 1 115 ? -3.713 11.853 23.871 1.00 94.81 115 LYS A N 1
ATOM 927 C CA . LYS A 1 115 ? -5.065 11.330 23.623 1.00 94.81 115 LYS A CA 1
ATOM 928 C C . LYS A 1 115 ? -5.155 9.809 23.632 1.00 94.81 115 LYS A C 1
ATOM 930 O O . LYS A 1 115 ? -6.258 9.265 23.614 1.00 94.81 115 LYS A O 1
ATOM 935 N N . ILE A 1 116 ? -4.021 9.109 23.629 1.00 95.12 116 ILE A N 1
ATOM 936 C CA . ILE A 1 116 ? -3.993 7.649 23.554 1.00 95.12 116 ILE A CA 1
ATOM 937 C C . ILE A 1 116 ? -3.265 7.026 24.755 1.00 95.12 116 ILE A C 1
ATOM 939 O O . ILE A 1 116 ? -2.197 7.498 25.155 1.00 95.12 116 ILE A O 1
ATOM 943 N N . PRO A 1 117 ? -3.787 5.917 25.309 1.00 93.06 117 PRO A N 1
ATOM 944 C CA . PRO A 1 117 ? -3.105 5.161 26.354 1.00 93.06 117 PRO A CA 1
ATOM 945 C C . PRO A 1 117 ? -1.712 4.651 25.950 1.00 93.06 117 PRO A C 1
ATOM 947 O O . PRO A 1 117 ? -1.435 4.389 24.773 1.00 93.06 117 PRO A O 1
ATOM 950 N N . ALA A 1 118 ? -0.841 4.442 26.942 1.00 92.50 118 ALA A N 1
ATOM 951 C CA . ALA A 1 118 ? 0.546 4.012 26.742 1.00 92.50 118 ALA A CA 1
ATOM 952 C C . ALA A 1 118 ? 0.657 2.661 26.009 1.00 92.50 118 ALA A C 1
ATOM 954 O O . ALA A 1 118 ? 1.568 2.455 25.203 1.00 92.50 118 ALA A O 1
ATOM 955 N N . GLU A 1 119 ? -0.284 1.743 26.224 1.00 91.12 119 GLU A N 1
ATOM 956 C CA . GLU A 1 119 ? -0.331 0.465 25.515 1.00 91.12 119 GLU A CA 1
ATOM 957 C C . GLU A 1 119 ? -0.532 0.635 24.004 1.00 91.12 119 GLU A C 1
ATOM 959 O O . GLU A 1 119 ? 0.058 -0.115 23.223 1.00 91.12 119 GLU A O 1
ATOM 964 N N . ILE A 1 120 ? -1.296 1.645 23.571 1.00 93.31 120 ILE A N 1
ATOM 965 C CA . ILE A 1 120 ? -1.484 1.949 22.148 1.00 93.31 120 ILE A CA 1
ATOM 966 C C . ILE A 1 120 ? -0.188 2.515 21.576 1.00 93.31 120 ILE A C 1
ATOM 968 O O . ILE A 1 120 ? 0.242 2.089 20.506 1.00 93.31 120 ILE A O 1
ATOM 972 N N . GLN A 1 121 ? 0.483 3.403 22.312 1.00 95.25 121 GLN A N 1
ATOM 973 C CA . GLN A 1 121 ? 1.769 3.978 21.906 1.00 95.25 121 GLN A CA 1
ATOM 974 C C . GLN A 1 121 ? 2.813 2.879 21.639 1.00 95.25 121 GLN A C 1
ATOM 976 O O . GLN A 1 121 ? 3.459 2.867 20.589 1.00 95.25 121 GLN A O 1
ATOM 981 N N . LEU A 1 122 ? 2.921 1.886 22.531 1.00 93.19 122 LEU A N 1
ATOM 982 C CA . LEU A 1 122 ? 3.827 0.743 22.352 1.00 93.19 122 LEU A CA 1
ATOM 983 C C . LEU A 1 122 ? 3.492 -0.081 21.101 1.00 93.19 122 LEU A C 1
ATOM 985 O O . LEU A 1 122 ? 4.393 -0.503 20.367 1.00 93.19 122 LEU A O 1
ATOM 989 N N . LYS A 1 123 ? 2.201 -0.304 20.836 1.00 93.75 123 LYS A N 1
ATOM 990 C CA . LYS A 1 123 ? 1.736 -1.041 19.653 1.00 93.75 123 LYS A CA 1
ATOM 991 C C . LYS A 1 123 ? 1.984 -0.273 18.366 1.00 93.75 123 LYS A C 1
ATOM 993 O O . LYS A 1 123 ? 2.367 -0.893 17.377 1.00 93.75 123 LYS A O 1
ATOM 998 N N . ILE A 1 124 ? 1.828 1.049 18.385 1.00 95.31 124 ILE A N 1
ATOM 999 C CA . ILE A 1 124 ? 2.170 1.923 17.263 1.00 95.31 124 ILE A CA 1
ATOM 1000 C C . ILE A 1 124 ? 3.649 1.754 16.907 1.00 95.31 124 ILE A C 1
ATOM 1002 O O . ILE A 1 124 ? 3.959 1.378 15.777 1.00 95.31 124 ILE A O 1
ATOM 1006 N N . CYS A 1 125 ? 4.553 1.925 17.878 1.00 94.19 125 CYS A N 1
ATOM 1007 C CA . CYS A 1 125 ? 5.993 1.781 17.655 1.00 94.19 125 CYS A CA 1
ATOM 1008 C C . CYS A 1 125 ? 6.367 0.381 17.145 1.00 94.19 125 CYS A C 1
ATOM 1010 O O . CYS A 1 125 ? 7.129 0.254 16.185 1.00 94.19 125 CYS A O 1
ATOM 1012 N N . SER A 1 126 ? 5.819 -0.672 17.761 1.00 92.88 126 SER A N 1
ATOM 1013 C CA . SER A 1 126 ? 6.105 -2.055 17.362 1.00 92.88 126 SER A CA 1
ATOM 1014 C C . SER A 1 126 ? 5.584 -2.383 15.965 1.00 92.88 126 SER A C 1
ATOM 1016 O O . SER A 1 126 ? 6.262 -3.089 15.226 1.00 92.88 126 SER A O 1
ATOM 1018 N N . ASN A 1 127 ? 4.388 -1.914 15.601 1.00 92.69 127 ASN A N 1
ATOM 1019 C CA . ASN A 1 127 ? 3.814 -2.194 14.289 1.00 92.69 127 ASN A CA 1
ATOM 1020 C C . ASN A 1 127 ? 4.521 -1.386 13.199 1.00 92.69 127 ASN A C 1
ATOM 1022 O O . ASN A 1 127 ? 4.818 -1.962 12.158 1.00 92.69 127 ASN A O 1
ATOM 1026 N N . PHE A 1 128 ? 4.829 -0.105 13.445 1.00 92.06 128 PHE A N 1
ATOM 1027 C CA . PHE A 1 128 ? 5.562 0.751 12.504 1.00 92.06 128 PHE A CA 1
ATOM 1028 C C . PHE A 1 128 ? 6.952 0.196 12.176 1.00 92.06 128 PHE A C 1
ATOM 1030 O O . PHE A 1 128 ? 7.388 0.244 11.030 1.00 92.06 128 PHE A O 1
ATOM 1037 N N . ARG A 1 129 ? 7.661 -0.366 13.163 1.00 87.38 129 ARG A N 1
ATOM 1038 C CA . ARG A 1 129 ? 8.980 -0.984 12.947 1.00 87.38 129 ARG A CA 1
ATOM 1039 C C . ARG A 1 129 ? 8.963 -2.062 11.858 1.00 87.38 129 ARG A C 1
ATOM 1041 O O . ARG A 1 129 ? 9.958 -2.241 11.167 1.00 87.38 129 ARG A O 1
ATOM 1048 N N . GLU A 1 130 ? 7.850 -2.778 11.727 1.00 84.31 130 GLU A N 1
ATOM 1049 C CA . GLU A 1 130 ? 7.658 -3.839 10.733 1.00 84.31 130 GLU A CA 1
ATOM 1050 C C . GLU A 1 130 ? 7.104 -3.311 9.396 1.00 84.31 130 GLU A C 1
ATOM 1052 O O . GLU A 1 130 ? 6.717 -4.107 8.540 1.00 84.31 130 GLU A O 1
ATOM 1057 N N . LYS A 1 131 ? 6.993 -1.985 9.225 1.00 88.81 131 LYS A N 1
ATOM 1058 C CA . LYS A 1 131 ? 6.471 -1.345 8.015 1.00 88.81 131 LYS A CA 1
ATOM 1059 C C . LYS A 1 131 ? 7.567 -0.805 7.101 1.00 88.81 131 LYS A C 1
ATOM 1061 O O . LYS A 1 131 ? 8.683 -0.491 7.519 1.00 88.81 131 LYS A O 1
ATOM 1066 N N . GLY A 1 132 ? 7.170 -0.613 5.844 1.00 89.38 132 GLY A N 1
ATOM 1067 C CA . GLY A 1 132 ? 8.044 -0.223 4.748 1.00 89.38 132 GLY A CA 1
ATOM 1068 C C . GLY A 1 132 ? 8.775 -1.435 4.186 1.00 89.38 132 GLY A C 1
ATOM 1069 O O . GLY A 1 132 ? 9.419 -2.177 4.918 1.00 89.38 132 GLY A O 1
ATOM 1070 N N . ASP A 1 133 ? 8.678 -1.615 2.877 1.00 93.69 133 ASP A N 1
ATOM 1071 C CA . ASP A 1 133 ? 9.329 -2.706 2.151 1.00 93.69 133 ASP A CA 1
ATOM 1072 C C . ASP A 1 133 ? 10.577 -2.174 1.423 1.00 93.69 133 ASP A C 1
ATOM 1074 O O . ASP A 1 133 ? 11.609 -2.838 1.374 1.00 93.69 133 ASP A O 1
ATOM 1078 N N . LEU A 1 134 ? 10.519 -0.924 0.941 1.00 94.56 134 LEU A N 1
ATOM 1079 C CA . LEU A 1 134 ? 11.633 -0.205 0.323 1.00 94.56 134 LEU A CA 1
ATOM 1080 C C . LEU A 1 134 ? 12.040 1.025 1.120 1.00 94.56 134 LEU A C 1
ATOM 1082 O O . LEU A 1 134 ? 11.191 1.735 1.665 1.00 94.56 134 LEU A O 1
ATOM 1086 N N . ILE A 1 135 ? 13.341 1.303 1.117 1.00 93.81 135 ILE A N 1
ATOM 1087 C CA . ILE A 1 135 ? 13.951 2.433 1.811 1.00 93.81 135 ILE A CA 1
ATOM 1088 C C . ILE A 1 135 ? 14.920 3.133 0.863 1.00 93.81 135 ILE A C 1
ATOM 1090 O O . ILE A 1 135 ? 15.833 2.509 0.320 1.00 93.81 135 ILE A O 1
ATOM 1094 N N . PHE A 1 136 ? 14.733 4.438 0.698 1.00 94.00 136 PHE A N 1
ATOM 1095 C CA . PHE A 1 136 ? 15.585 5.311 -0.098 1.00 94.00 136 PHE A CA 1
ATOM 1096 C C . PHE A 1 136 ? 16.167 6.396 0.804 1.00 94.00 136 PHE A C 1
ATOM 1098 O O . PHE A 1 136 ? 15.425 7.077 1.511 1.00 94.00 136 PHE A O 1
ATOM 1105 N N . TYR A 1 137 ? 17.490 6.528 0.823 1.00 91.69 137 TYR A N 1
ATOM 1106 C CA . TYR A 1 137 ? 18.186 7.458 1.712 1.00 91.69 137 TYR A CA 1
ATOM 1107 C C . TYR A 1 137 ? 18.511 8.765 0.984 1.00 91.69 137 TYR A C 1
ATOM 1109 O O . TYR A 1 137 ? 19.088 8.731 -0.105 1.00 91.69 137 TYR A O 1
ATOM 1117 N N . ASP A 1 138 ? 18.178 9.906 1.593 1.00 89.50 138 ASP A N 1
ATOM 1118 C CA . ASP A 1 138 ? 18.657 11.215 1.151 1.00 89.50 138 ASP A CA 1
ATOM 1119 C C . ASP A 1 138 ? 19.862 11.646 2.006 1.00 89.50 138 ASP A C 1
ATOM 1121 O O . ASP A 1 138 ? 19.684 12.146 3.122 1.00 89.50 138 ASP A O 1
ATOM 1125 N N . PRO A 1 139 ? 21.100 11.522 1.488 1.00 85.75 139 PRO A N 1
ATOM 1126 C CA . PRO A 1 139 ? 22.299 11.902 2.232 1.00 85.75 139 PRO A CA 1
ATOM 1127 C C . PRO A 1 139 ? 22.389 13.406 2.503 1.00 85.75 139 PRO A C 1
ATOM 1129 O O . PRO A 1 139 ? 23.206 13.833 3.313 1.00 85.75 139 PRO A O 1
ATOM 1132 N N . ARG A 1 140 ? 21.585 14.233 1.824 1.00 87.81 140 ARG A N 1
ATOM 1133 C CA . ARG A 1 140 ? 21.616 15.694 1.984 1.00 87.81 140 ARG A CA 1
ATOM 1134 C C . ARG A 1 140 ? 20.813 16.157 3.193 1.00 87.81 140 ARG A C 1
ATOM 1136 O O . ARG A 1 140 ? 21.068 17.245 3.697 1.00 87.81 140 ARG A O 1
ATOM 1143 N N . GLN A 1 141 ? 19.832 15.362 3.613 1.00 87.19 141 GLN A N 1
ATOM 1144 C CA . GLN A 1 141 ? 18.923 15.681 4.716 1.00 87.19 141 GLN A CA 1
ATOM 1145 C C . GLN A 1 141 ? 19.042 14.704 5.888 1.00 87.19 141 GLN A C 1
ATOM 1147 O O . GLN A 1 141 ? 18.308 14.849 6.859 1.00 87.19 141 GLN A O 1
ATOM 1152 N N . ASP A 1 142 ? 19.936 13.716 5.781 1.00 85.62 142 ASP A N 1
ATOM 1153 C CA . ASP A 1 142 ? 20.041 12.592 6.714 1.00 85.62 142 ASP A CA 1
ATOM 1154 C C . ASP A 1 142 ? 18.668 11.961 7.009 1.00 85.62 142 ASP A C 1
ATOM 1156 O O . ASP A 1 142 ? 18.270 11.724 8.150 1.00 85.62 142 ASP A O 1
ATOM 1160 N N . SER A 1 143 ? 17.894 11.753 5.943 1.00 87.50 143 SER A N 1
ATOM 1161 C CA . SER A 1 143 ? 16.512 11.292 6.016 1.00 87.50 143 SER A CA 1
ATOM 1162 C C . SER A 1 143 ? 16.296 10.075 5.125 1.00 87.50 143 SER A C 1
ATOM 1164 O O . SER A 1 143 ? 17.090 9.762 4.235 1.00 87.50 143 SER A O 1
ATOM 1166 N N . SER A 1 144 ? 15.215 9.341 5.386 1.00 90.44 144 SER A N 1
ATOM 1167 C CA . SER A 1 144 ? 14.839 8.194 4.564 1.00 90.44 144 SER A CA 1
ATOM 1168 C C . SER A 1 144 ? 13.381 8.280 4.157 1.00 90.44 144 SER A C 1
ATOM 1170 O O . SER A 1 144 ? 12.511 8.536 4.990 1.00 90.44 144 SER A O 1
ATOM 1172 N N . TYR A 1 145 ? 13.128 8.017 2.882 1.00 93.69 145 TYR A N 1
ATOM 1173 C CA . TYR A 1 145 ? 11.798 7.804 2.346 1.00 93.69 145 TYR A CA 1
ATOM 1174 C C . TYR A 1 145 ? 11.515 6.312 2.268 1.00 93.69 145 TYR A C 1
ATOM 1176 O O . TYR A 1 145 ? 12.325 5.533 1.760 1.00 93.69 145 TYR A O 1
ATOM 1184 N N . LYS A 1 146 ? 10.362 5.914 2.805 1.00 93.44 146 LYS A N 1
ATOM 1185 C CA . LYS A 1 146 ? 9.935 4.520 2.873 1.00 93.44 146 LYS A CA 1
ATOM 1186 C C . LYS A 1 146 ? 8.680 4.310 2.047 1.00 93.44 146 LYS A C 1
ATOM 1188 O O . LYS A 1 146 ? 7.793 5.163 2.037 1.00 93.44 146 LYS A O 1
ATOM 1193 N N . VAL A 1 147 ? 8.595 3.145 1.415 1.00 95.44 147 VAL A N 1
ATOM 1194 C CA . VAL A 1 147 ? 7.422 2.717 0.646 1.00 95.44 147 VAL A CA 1
ATOM 1195 C C . VAL A 1 147 ? 7.063 1.292 1.033 1.00 95.44 147 VAL A C 1
ATOM 1197 O O . VAL A 1 147 ? 7.930 0.418 1.014 1.00 95.44 147 VAL A O 1
ATOM 1200 N N . SER A 1 148 ? 5.798 1.031 1.358 1.00 95.88 148 SER A N 1
ATOM 1201 C CA . SER A 1 148 ? 5.276 -0.334 1.437 1.00 95.88 148 SER A CA 1
ATOM 1202 C C . SER A 1 148 ? 4.751 -0.785 0.076 1.00 95.88 148 SER A C 1
ATOM 1204 O O . SER A 1 148 ? 4.010 -0.068 -0.591 1.00 95.88 148 SER A O 1
ATOM 1206 N N . ILE A 1 149 ? 5.105 -1.995 -0.339 1.00 96.19 149 ILE A N 1
ATOM 1207 C CA . ILE A 1 149 ? 4.662 -2.623 -1.575 1.00 96.19 149 ILE A CA 1
ATOM 1208 C C . ILE A 1 149 ? 3.552 -3.622 -1.267 1.00 96.19 149 ILE A C 1
ATOM 1210 O O . ILE A 1 149 ? 3.697 -4.556 -0.479 1.00 96.19 149 ILE A O 1
ATOM 1214 N N . LYS A 1 150 ? 2.423 -3.471 -1.957 1.00 96.19 150 LYS A N 1
ATOM 1215 C CA . LYS A 1 150 ? 1.320 -4.436 -1.950 1.00 96.19 150 LYS A CA 1
ATOM 1216 C C . LYS A 1 150 ? 1.166 -5.030 -3.338 1.00 96.19 150 LYS A C 1
ATOM 1218 O O . LYS A 1 150 ? 0.535 -4.447 -4.216 1.00 96.19 150 LYS A O 1
ATOM 1223 N N . SER A 1 151 ? 1.751 -6.211 -3.533 1.00 95.75 151 SER A N 1
ATOM 1224 C CA . SER A 1 151 ? 1.616 -6.956 -4.786 1.00 95.75 151 SER A CA 1
ATOM 1225 C C . SER A 1 151 ? 0.397 -7.884 -4.746 1.00 95.75 151 SER A C 1
ATOM 1227 O O . SER A 1 151 ? 0.212 -8.652 -3.801 1.00 95.75 151 SER A O 1
ATOM 1229 N N . LEU A 1 152 ? -0.464 -7.792 -5.757 1.00 95.62 152 LEU A N 1
ATOM 1230 C CA . LEU A 1 152 ? -1.760 -8.471 -5.821 1.00 95.62 152 LEU A CA 1
ATOM 1231 C C . LEU A 1 152 ? -1.932 -9.152 -7.176 1.00 95.62 152 LEU A C 1
ATOM 1233 O O . LEU A 1 152 ? -1.303 -8.774 -8.160 1.00 95.62 152 LEU A O 1
ATOM 1237 N N . ILE A 1 153 ? -2.836 -10.122 -7.237 1.00 94.94 153 ILE A N 1
ATOM 1238 C CA . ILE A 1 153 ? -3.315 -10.700 -8.498 1.00 94.94 153 ILE A CA 1
ATOM 1239 C C . ILE A 1 153 ? -4.630 -10.012 -8.901 1.00 94.94 153 ILE A C 1
ATOM 1241 O O . ILE A 1 153 ? -5.309 -9.475 -8.017 1.00 94.94 153 ILE A O 1
ATOM 1245 N N . PRO A 1 154 ? -5.019 -10.000 -10.188 1.00 94.44 154 PRO A N 1
ATOM 1246 C CA . PRO A 1 154 ? -6.175 -9.232 -10.662 1.00 94.44 154 PRO A CA 1
ATOM 1247 C C . PRO A 1 154 ? -7.492 -9.558 -9.949 1.00 94.44 154 PRO A C 1
ATOM 1249 O O . PRO A 1 154 ? -8.298 -8.657 -9.697 1.00 94.44 154 PRO A O 1
ATOM 1252 N N . GLU A 1 155 ? -7.696 -10.818 -9.575 1.00 94.94 155 GLU A N 1
ATOM 1253 C CA . GLU A 1 155 ? -8.908 -11.297 -8.908 1.00 94.94 155 GLU A CA 1
ATOM 1254 C C . GLU A 1 155 ? -8.944 -10.917 -7.423 1.00 94.94 155 GLU A C 1
ATOM 1256 O O . GLU A 1 155 ? -10.018 -10.870 -6.825 1.00 94.94 155 GLU A O 1
ATOM 1261 N N . ASN A 1 156 ? -7.791 -10.614 -6.813 1.00 95.00 156 ASN A N 1
ATOM 1262 C CA . ASN A 1 156 ? -7.740 -10.263 -5.403 1.00 95.00 156 ASN A CA 1
ATOM 1263 C C . ASN A 1 156 ? -8.220 -8.820 -5.186 1.00 95.00 156 ASN A C 1
ATOM 1265 O O . ASN A 1 156 ? -7.536 -7.857 -5.547 1.00 95.00 156 ASN A O 1
ATOM 1269 N N . LYS A 1 157 ? -9.405 -8.683 -4.585 1.00 94.94 157 LYS A N 1
ATOM 1270 C CA . LYS A 1 157 ? -10.050 -7.402 -4.260 1.00 94.94 157 LYS A CA 1
ATOM 1271 C C . LYS A 1 157 ? -9.736 -6.892 -2.854 1.00 94.94 157 LYS A C 1
ATOM 1273 O O . LYS A 1 157 ? -10.146 -5.786 -2.510 1.00 94.94 157 LYS A O 1
ATOM 1278 N N . GLU A 1 158 ? -9.018 -7.670 -2.049 1.00 95.31 158 GLU A N 1
ATOM 1279 C CA . GLU A 1 158 ? -8.696 -7.334 -0.665 1.00 95.31 158 GLU A CA 1
ATOM 1280 C C . GLU A 1 158 ? -7.179 -7.234 -0.460 1.00 95.31 158 GLU A C 1
ATOM 1282 O O . GLU A 1 158 ? -6.411 -8.119 -0.845 1.00 95.31 158 GLU A O 1
ATOM 1287 N N . ILE A 1 159 ? -6.738 -6.151 0.172 1.00 96.06 159 ILE A N 1
ATOM 1288 C CA . ILE A 1 159 ? -5.330 -5.893 0.475 1.00 96.06 159 ILE A CA 1
ATOM 1289 C C . ILE A 1 159 ? -5.072 -6.174 1.953 1.00 96.06 159 ILE A C 1
ATOM 1291 O O . ILE A 1 159 ? -5.837 -5.744 2.815 1.00 96.06 159 ILE A O 1
ATOM 1295 N N . ASN A 1 160 ? -3.971 -6.871 2.245 1.00 94.31 160 ASN A N 1
ATOM 1296 C CA . ASN A 1 160 ? -3.442 -6.977 3.601 1.00 94.31 160 ASN A CA 1
ATOM 1297 C C . ASN A 1 160 ? -2.4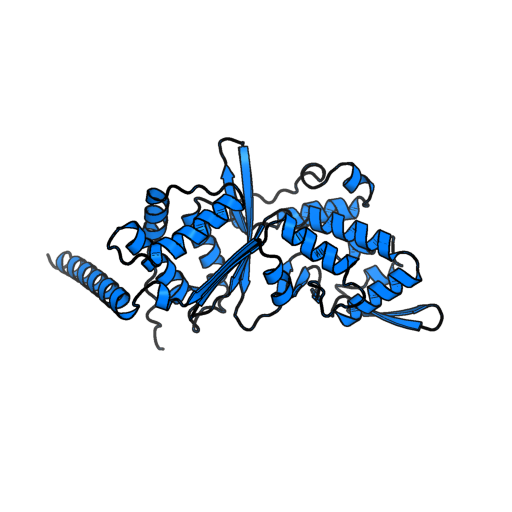71 -5.833 3.889 1.00 94.31 160 ASN A C 1
ATOM 1299 O O . ASN A 1 160 ? -1.396 -5.786 3.290 1.00 94.31 160 ASN A O 1
ATOM 1303 N N . PHE A 1 161 ? -2.796 -4.968 4.843 1.00 93.75 161 PHE A N 1
ATOM 1304 C CA . PHE A 1 161 ? -1.862 -3.941 5.311 1.00 93.75 161 PHE A CA 1
ATOM 1305 C C . PHE A 1 161 ? -1.035 -4.386 6.522 1.00 93.75 161 PHE A C 1
ATOM 1307 O O . PHE A 1 161 ? -0.145 -3.671 6.982 1.00 93.75 161 PHE A O 1
ATOM 1314 N N . GLY A 1 162 ? -1.244 -5.616 6.988 1.00 91.94 162 GLY A N 1
ATOM 1315 C CA . GLY A 1 162 ? -0.519 -6.204 8.104 1.00 91.94 162 GLY A CA 1
ATOM 1316 C C . GLY A 1 162 ? -0.991 -5.648 9.441 1.00 91.94 162 GLY A C 1
ATOM 1317 O O . GLY A 1 162 ? -2.097 -5.118 9.551 1.00 91.94 162 GLY A O 1
ATOM 1318 N N . ALA A 1 163 ? -0.133 -5.786 10.452 1.00 90.69 163 ALA A N 1
ATOM 1319 C CA . ALA A 1 163 ? -0.482 -5.534 11.844 1.00 90.69 163 ALA A CA 1
ATOM 1320 C C . ALA A 1 163 ? -1.070 -4.129 12.082 1.00 90.69 163 ALA A C 1
ATOM 1322 O O . ALA A 1 163 ? -0.464 -3.127 11.695 1.00 90.69 163 ALA A O 1
ATOM 1323 N N . PHE A 1 164 ? -2.241 -4.110 12.719 1.00 91.81 164 PHE A N 1
ATOM 1324 C CA . PHE A 1 164 ? -2.982 -2.976 13.253 1.00 91.81 164 PHE A CA 1
ATOM 1325 C C . PHE A 1 164 ? -3.927 -3.514 14.348 1.00 91.81 164 PHE A C 1
ATOM 1327 O O . PHE A 1 164 ? -4.924 -4.179 14.055 1.00 91.81 164 PHE A O 1
ATOM 1334 N N . ASP A 1 165 ? -3.556 -3.336 15.617 1.00 87.69 165 ASP A N 1
ATOM 1335 C CA . ASP A 1 165 ? -4.143 -4.081 16.740 1.00 87.69 165 ASP A CA 1
ATOM 1336 C C . ASP A 1 165 ? -5.523 -3.546 17.142 1.00 87.69 165 ASP A C 1
ATOM 1338 O O . ASP A 1 165 ? -5.637 -2.475 17.728 1.00 87.69 165 ASP A O 1
ATOM 1342 N N . PHE A 1 166 ? -6.569 -4.329 16.869 1.00 88.56 166 PHE A N 1
ATOM 1343 C CA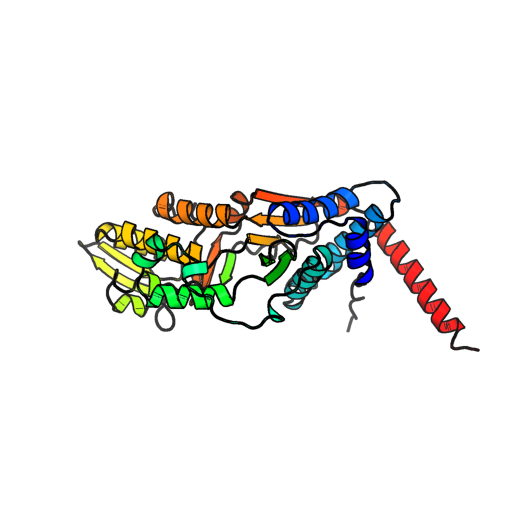 . PHE A 1 166 ? -7.942 -4.004 17.257 1.00 88.56 166 PHE A CA 1
ATOM 1344 C C . PHE A 1 166 ? -8.131 -3.909 18.772 1.00 88.56 166 PHE A C 1
ATOM 1346 O O . PHE A 1 166 ? -8.846 -3.029 19.240 1.00 88.56 166 PHE A O 1
ATOM 1353 N N . THR A 1 167 ? -7.527 -4.819 19.544 1.00 86.81 167 THR A N 1
ATOM 1354 C CA . THR A 1 167 ? -7.807 -4.893 20.987 1.00 86.81 167 THR A CA 1
ATOM 1355 C C . THR A 1 167 ? -7.365 -3.626 21.700 1.00 86.81 167 THR A C 1
ATOM 1357 O O . THR A 1 167 ? -8.124 -3.079 22.490 1.00 86.81 167 THR A O 1
ATOM 1360 N N . SER A 1 168 ? -6.215 -3.078 21.311 1.00 87.62 168 SER A N 1
ATOM 1361 C CA . SER A 1 168 ? -5.724 -1.797 21.816 1.00 87.62 168 SER A CA 1
ATOM 1362 C C . SER A 1 168 ? -6.657 -0.623 21.509 1.00 87.62 168 SER A C 1
ATOM 1364 O O . SER A 1 168 ? -6.706 0.326 22.283 1.00 87.62 168 SER A O 1
ATOM 1366 N N . LEU A 1 169 ? -7.423 -0.677 20.414 1.00 90.50 169 LEU A N 1
ATOM 1367 C CA . LEU A 1 169 ? -8.376 0.382 20.075 1.00 90.50 169 LEU A CA 1
ATOM 1368 C C . LEU A 1 169 ? -9.618 0.354 20.968 1.00 90.50 169 LEU A C 1
ATOM 1370 O O . LEU A 1 169 ? -10.174 1.408 21.249 1.00 90.50 169 LEU A O 1
ATOM 1374 N N . VAL A 1 170 ? -10.046 -0.824 21.426 1.00 90.62 170 VAL A N 1
ATOM 1375 C CA . VAL A 1 170 ? -11.278 -0.968 22.219 1.00 90.62 170 VAL A CA 1
ATOM 1376 C C . VAL A 1 170 ? -11.046 -0.982 23.731 1.00 90.62 170 VAL A C 1
ATOM 1378 O O . VAL A 1 170 ? -11.991 -0.727 24.474 1.00 90.62 170 VAL A O 1
ATOM 1381 N N . THR A 1 171 ? -9.823 -1.247 24.205 1.00 89.50 171 THR A N 1
ATOM 1382 C CA . THR A 1 171 ? -9.487 -1.233 25.640 1.00 89.50 171 THR A CA 1
ATOM 1383 C C . THR A 1 171 ? -9.881 0.090 26.294 1.00 89.50 171 THR A C 1
ATOM 1385 O O . THR A 1 171 ? -9.514 1.160 25.815 1.00 89.50 171 THR A O 1
ATOM 1388 N N . GLY A 1 172 ? -10.633 0.039 27.393 1.00 88.62 172 GLY A N 1
ATOM 1389 C CA . GLY A 1 172 ? -11.083 1.235 28.115 1.00 88.62 172 GLY A CA 1
ATOM 1390 C C . GLY A 1 172 ? -12.217 2.016 27.436 1.00 88.62 172 GLY A C 1
ATOM 1391 O O . GLY A 1 172 ? -12.761 2.924 28.054 1.00 88.62 172 GLY A O 1
ATOM 1392 N N . ILE A 1 173 ? -12.603 1.651 26.206 1.00 93.38 173 ILE A N 1
ATOM 1393 C CA . ILE A 1 173 ? -13.829 2.132 25.548 1.00 93.38 173 ILE A CA 1
ATOM 1394 C C . ILE A 1 173 ? -14.958 1.117 25.737 1.00 93.38 173 ILE A C 1
ATOM 1396 O O . ILE A 1 173 ? -16.091 1.485 26.039 1.00 93.38 173 ILE A O 1
ATOM 1400 N N . LEU A 1 174 ? -14.643 -0.165 25.548 1.00 92.38 174 LEU A N 1
ATOM 1401 C CA . LEU A 1 174 ? -15.572 -1.284 25.649 1.00 92.38 174 LEU A CA 1
ATOM 1402 C C . LEU A 1 174 ? -15.208 -2.208 26.817 1.00 92.38 174 LEU A C 1
ATOM 1404 O O . LEU A 1 174 ? -14.050 -2.271 27.225 1.00 92.38 174 LEU A O 1
ATOM 1408 N N . ASP A 1 175 ? -16.190 -2.980 27.295 1.00 89.31 175 ASP A N 1
ATOM 1409 C CA . ASP A 1 175 ? -15.993 -4.005 28.329 1.00 89.31 175 ASP A CA 1
ATOM 1410 C C . ASP A 1 175 ? -14.887 -5.014 27.963 1.00 89.31 175 ASP A C 1
ATOM 1412 O O . ASP A 1 175 ? -14.744 -5.416 26.804 1.00 89.31 175 ASP A O 1
ATOM 1416 N N . ASP A 1 176 ? -14.224 -5.578 28.975 1.00 86.81 176 ASP A N 1
ATOM 1417 C CA . ASP A 1 176 ? -13.146 -6.569 28.818 1.00 86.81 176 ASP A CA 1
ATOM 1418 C C . ASP A 1 176 ? -13.526 -7.790 27.966 1.00 86.81 176 ASP A C 1
ATOM 1420 O O . ASP A 1 176 ? -12.673 -8.415 27.332 1.00 86.81 176 ASP A O 1
ATOM 1424 N N . LYS A 1 177 ? -14.820 -8.126 27.879 1.00 87.44 177 LYS A N 1
ATOM 1425 C CA . LYS A 1 177 ? -15.302 -9.209 27.009 1.00 87.44 177 LYS A CA 1
ATOM 1426 C C . LYS A 1 177 ? -14.906 -8.989 25.544 1.00 87.44 177 LYS A C 1
ATOM 1428 O O . LYS A 1 177 ? -14.652 -9.968 24.844 1.00 87.44 177 LYS A O 1
ATOM 1433 N N . PHE A 1 178 ? -14.811 -7.739 25.082 1.00 88.00 178 PHE A N 1
ATOM 1434 C CA . PHE A 1 178 ? -14.406 -7.392 23.717 1.00 88.00 178 PHE A CA 1
ATOM 1435 C C . PHE A 1 178 ? -12.914 -7.615 23.462 1.00 88.00 178 PHE A C 1
ATOM 1437 O O . PHE A 1 178 ? -12.534 -7.854 22.316 1.00 88.00 178 PHE A O 1
ATOM 1444 N N . LEU A 1 179 ? -12.080 -7.655 24.504 1.00 84.44 179 LEU A N 1
ATOM 1445 C CA . LEU A 1 179 ? -10.661 -8.011 24.387 1.00 84.44 179 LEU A CA 1
ATOM 1446 C C . LEU A 1 179 ? -10.471 -9.475 23.967 1.00 84.44 179 LEU A C 1
ATOM 1448 O O . LEU A 1 179 ? -9.442 -9.835 23.400 1.00 84.44 179 LEU A O 1
ATOM 1452 N N . ALA A 1 180 ? -11.490 -10.319 24.166 1.00 80.50 180 ALA A N 1
ATOM 1453 C CA . ALA A 1 180 ? -11.498 -11.688 23.662 1.00 80.50 180 ALA A CA 1
ATOM 1454 C C . ALA A 1 180 ? -11.740 -11.784 22.138 1.00 80.50 180 ALA A C 1
ATOM 1456 O O . ALA A 1 180 ? -11.567 -12.871 21.574 1.00 80.50 180 ALA A O 1
ATOM 1457 N N . LEU A 1 181 ? -12.137 -10.692 21.459 1.00 79.56 181 LEU A N 1
ATOM 1458 C CA . LEU A 1 181 ? -12.271 -10.655 19.997 1.00 79.56 181 LEU A CA 1
ATOM 1459 C C . LEU A 1 181 ? -10.885 -10.702 19.348 1.00 79.56 181 LEU A C 1
ATOM 1461 O O . LEU A 1 181 ? -10.143 -9.720 19.324 1.00 79.56 181 LEU A O 1
ATOM 1465 N N . GLY A 1 182 ? -10.533 -11.847 18.773 1.00 70.38 182 GLY A N 1
ATOM 1466 C CA . GLY A 1 182 ? -9.187 -12.108 18.269 1.00 70.38 182 GLY A CA 1
ATOM 1467 C C . GLY A 1 182 ? -8.857 -13.595 18.302 1.00 70.38 182 GLY A C 1
ATOM 1468 O O . GLY A 1 182 ? -9.560 -14.392 17.689 1.00 70.38 182 GLY A O 1
ATOM 1469 N N . GLU A 1 183 ? -7.795 -13.959 19.028 1.00 57.62 183 GLU A N 1
ATOM 1470 C CA . GLU A 1 183 ? -7.183 -15.301 19.041 1.00 57.62 183 GLU A CA 1
ATOM 1471 C C . GLU A 1 183 ? -8.130 -16.444 19.438 1.00 57.62 183 GLU A C 1
ATOM 1473 O O . GLU A 1 183 ? -7.908 -17.584 19.040 1.00 57.62 183 GLU A O 1
ATOM 1478 N N . ARG A 1 184 ? -9.181 -16.162 20.222 1.00 59.97 184 ARG A N 1
ATOM 1479 C CA . ARG A 1 184 ? -10.063 -17.192 20.807 1.00 59.97 184 ARG A CA 1
ATOM 1480 C C . ARG A 1 184 ? -11.524 -17.092 20.374 1.00 59.97 184 ARG A C 1
ATOM 1482 O O . ARG A 1 184 ? -12.256 -18.072 20.493 1.00 59.97 184 ARG A O 1
ATOM 1489 N N . ARG A 1 185 ? -11.975 -15.925 19.896 1.00 76.00 185 ARG A N 1
ATOM 1490 C CA . ARG A 1 185 ? -13.384 -15.677 19.559 1.00 76.00 185 ARG A CA 1
ATOM 1491 C C . ARG A 1 185 ? -13.508 -14.711 18.383 1.00 76.00 185 ARG A C 1
ATOM 1493 O O . ARG A 1 185 ? -12.966 -13.611 18.410 1.00 76.00 185 ARG A O 1
ATOM 1500 N N . SER A 1 186 ? -14.256 -15.116 17.358 1.00 78.50 186 SER A N 1
ATOM 1501 C CA . SER A 1 186 ? -14.460 -14.317 16.140 1.00 78.50 186 SER A CA 1
ATOM 1502 C C . SER A 1 186 ? -15.582 -13.280 16.264 1.00 78.50 186 SER A C 1
ATOM 1504 O O . SER A 1 186 ? -15.567 -12.286 15.536 1.00 78.50 186 SER A O 1
ATOM 1506 N N . LYS A 1 187 ? -16.542 -13.502 17.176 1.00 88.94 187 LYS A N 1
ATOM 1507 C CA . LYS A 1 187 ? -17.716 -12.643 17.388 1.00 88.94 187 LYS A CA 1
ATOM 1508 C C . LYS A 1 187 ? -18.329 -12.751 18.786 1.00 88.94 187 LYS A C 1
ATOM 1510 O O . LYS A 1 187 ? -18.272 -13.812 19.415 1.00 88.94 187 LYS A O 1
ATOM 1515 N N . ILE A 1 188 ? -18.973 -11.684 19.244 1.00 90.62 188 ILE A N 1
ATOM 1516 C CA . ILE A 1 188 ? -19.691 -11.567 20.517 1.00 90.62 188 ILE A CA 1
ATOM 1517 C C . ILE A 1 188 ? -21.088 -11.017 20.234 1.00 90.62 188 ILE A C 1
ATOM 1519 O O . ILE A 1 188 ? -21.253 -10.145 19.388 1.00 90.62 188 ILE A O 1
ATOM 1523 N N . LYS A 1 189 ? -22.084 -11.540 20.953 1.00 92.75 189 LYS A N 1
ATOM 1524 C CA . LYS A 1 189 ? -23.429 -10.970 20.972 1.00 92.75 189 LYS A CA 1
ATOM 1525 C C . LYS A 1 189 ? -23.584 -10.081 22.194 1.00 92.75 189 LYS A C 1
ATOM 1527 O O . LYS A 1 189 ? -23.186 -10.496 23.285 1.00 92.75 189 LYS A O 1
ATOM 1532 N N . VAL A 1 190 ? -24.121 -8.886 22.000 1.00 92.62 190 VAL A N 1
ATOM 1533 C CA . VAL A 1 190 ? -24.394 -7.918 23.066 1.00 92.62 190 VAL A CA 1
ATOM 1534 C C . VAL A 1 190 ? -25.779 -7.341 22.842 1.00 92.62 190 VAL A C 1
ATOM 1536 O O . VAL A 1 190 ? -26.095 -6.974 21.719 1.00 92.62 190 VAL A O 1
ATOM 1539 N N . SER A 1 191 ? -26.571 -7.258 23.904 1.00 92.19 191 SER A N 1
ATOM 1540 C CA . SER A 1 191 ? -27.892 -6.632 23.878 1.00 92.19 191 SER A CA 1
ATOM 1541 C C . SER A 1 191 ? -27.812 -5.275 24.572 1.00 92.19 191 SER A C 1
ATOM 1543 O O . SER A 1 191 ? -27.252 -5.180 25.668 1.00 92.19 191 SER A O 1
ATOM 1545 N N . HIS A 1 192 ? -28.345 -4.233 23.944 1.00 90.88 192 HIS A N 1
ATOM 1546 C CA . HIS A 1 192 ? -28.441 -2.889 24.515 1.00 90.88 192 HIS A CA 1
ATOM 1547 C C . HIS A 1 192 ? -29.733 -2.227 24.033 1.00 90.88 192 HIS A C 1
ATOM 1549 O O . HIS A 1 192 ? -30.000 -2.241 22.835 1.00 90.88 192 HIS A O 1
ATOM 1555 N N . ASN A 1 193 ? -30.537 -1.687 24.957 1.00 89.50 193 ASN A N 1
ATOM 1556 C CA . ASN A 1 193 ? -31.852 -1.089 24.674 1.00 89.50 193 ASN A CA 1
ATOM 1557 C C . ASN A 1 193 ? -32.743 -1.971 23.772 1.00 89.50 193 ASN A C 1
ATOM 1559 O O . ASN A 1 193 ? -33.271 -1.506 22.768 1.00 89.50 193 ASN A O 1
ATOM 1563 N N . ASP A 1 194 ? -32.857 -3.263 24.105 1.00 90.00 194 ASP A N 1
ATOM 1564 C CA . ASP A 1 194 ? -33.619 -4.276 23.351 1.00 90.00 194 ASP A CA 1
ATOM 1565 C C . ASP A 1 194 ? -33.148 -4.533 21.902 1.00 90.00 194 ASP A C 1
ATOM 1567 O O . ASP A 1 194 ? -33.817 -5.232 21.139 1.00 90.00 194 ASP A O 1
ATOM 1571 N N . VAL A 1 195 ? -31.968 -4.030 21.520 1.00 91.81 195 VAL A N 1
ATOM 1572 C CA . VAL A 1 195 ? -31.314 -4.320 20.238 1.00 91.81 195 VAL A CA 1
ATOM 1573 C C . VAL A 1 195 ? -30.150 -5.284 20.452 1.00 91.81 195 VAL A C 1
ATOM 1575 O O . VAL A 1 195 ? -29.267 -5.047 21.278 1.00 91.81 195 VAL A O 1
ATOM 1578 N N . ASP A 1 196 ? -30.133 -6.366 19.674 1.00 92.94 196 ASP A N 1
ATOM 1579 C CA . ASP A 1 196 ? -29.051 -7.348 19.662 1.00 92.94 196 ASP A CA 1
ATOM 1580 C C . ASP A 1 196 ? -28.011 -7.020 18.586 1.00 92.94 196 ASP A C 1
ATOM 1582 O O . ASP A 1 196 ? -28.303 -7.011 17.389 1.00 92.94 196 ASP A O 1
ATOM 1586 N N . TYR A 1 197 ? -26.763 -6.854 19.013 1.00 93.06 197 TYR A N 1
ATOM 1587 C CA . TYR A 1 197 ? -25.609 -6.629 18.153 1.00 93.06 197 TYR A CA 1
ATOM 1588 C C . TYR A 1 197 ? -24.764 -7.894 18.043 1.00 93.06 197 TYR A C 1
ATOM 1590 O O . TYR A 1 197 ? -24.394 -8.500 19.052 1.00 93.06 197 TYR A O 1
ATOM 1598 N N . GLU A 1 198 ? -24.383 -8.270 16.821 1.00 92.75 198 GLU A N 1
ATOM 1599 C CA . GLU A 1 198 ? -23.363 -9.297 16.580 1.00 92.75 198 GLU A CA 1
ATOM 1600 C C . GLU A 1 198 ? -22.045 -8.639 16.157 1.00 92.75 198 GLU A C 1
ATOM 1602 O O . GLU A 1 198 ? -21.768 -8.421 14.977 1.00 92.75 198 GLU A O 1
ATOM 1607 N N . ILE A 1 199 ? -21.220 -8.330 17.152 1.00 90.56 199 ILE A N 1
ATOM 1608 C CA . ILE A 1 199 ? -19.971 -7.589 16.988 1.00 90.56 199 ILE A CA 1
ATOM 1609 C C . ILE A 1 199 ? -18.819 -8.560 16.766 1.00 90.56 199 ILE A C 1
ATOM 1611 O O . ILE A 1 199 ? -18.676 -9.566 17.462 1.00 90.56 199 ILE A O 1
ATOM 1615 N N . GLY A 1 200 ? -17.952 -8.255 15.810 1.00 84.69 200 GLY A N 1
ATOM 1616 C CA . GLY A 1 200 ? -16.810 -9.096 15.489 1.00 84.69 200 GLY A CA 1
ATOM 1617 C C . GLY A 1 200 ? -15.797 -8.397 14.598 1.00 84.69 200 GLY A C 1
ATOM 1618 O O . GLY A 1 200 ? -16.028 -7.314 14.069 1.00 84.69 200 GLY A O 1
ATOM 1619 N N . ARG A 1 201 ? -14.651 -9.053 14.430 1.00 79.88 201 ARG A N 1
ATOM 1620 C CA . ARG A 1 201 ? -13.533 -8.549 13.621 1.00 79.88 201 ARG A CA 1
ATOM 1621 C C . ARG A 1 201 ? -13.621 -8.984 12.158 1.00 79.88 201 ARG A C 1
ATOM 1623 O O . ARG A 1 201 ? -12.948 -8.406 11.320 1.00 79.88 201 ARG A O 1
ATOM 1630 N N . GLY A 1 202 ? -14.421 -10.005 11.847 1.00 76.12 202 GLY A N 1
ATOM 1631 C CA . GLY A 1 202 ? -14.254 -10.822 10.645 1.00 76.12 202 GLY A CA 1
ATOM 1632 C C . GLY A 1 202 ? -14.940 -10.329 9.371 1.00 76.12 202 GLY A C 1
ATOM 1633 O O . GLY A 1 202 ? -14.599 -10.825 8.301 1.00 76.12 202 GLY A O 1
ATOM 1634 N N . SER A 1 203 ? -15.884 -9.388 9.434 1.00 85.31 203 SER A N 1
ATOM 1635 C CA . SER A 1 203 ? -16.601 -8.905 8.243 1.00 85.31 203 SER A CA 1
ATOM 1636 C C . SER A 1 203 ? -17.047 -7.450 8.364 1.00 85.31 203 SER A C 1
ATOM 1638 O O . SER A 1 203 ? -17.210 -6.939 9.470 1.00 85.31 203 SER A O 1
ATOM 1640 N N . LYS A 1 204 ? -17.342 -6.820 7.219 1.00 90.25 204 LYS A N 1
ATOM 1641 C CA . LYS A 1 204 ? -17.918 -5.468 7.159 1.00 90.25 204 LYS A CA 1
ATOM 1642 C C . LYS A 1 204 ? -19.205 -5.341 7.968 1.00 90.25 204 LYS A C 1
ATOM 1644 O O . LYS A 1 204 ? -19.388 -4.348 8.656 1.00 90.25 204 LYS A O 1
ATOM 1649 N N . ALA A 1 205 ? -20.071 -6.354 7.914 1.00 90.25 205 ALA A N 1
ATOM 1650 C CA . ALA A 1 205 ? -21.319 -6.364 8.671 1.00 90.25 205 ALA A CA 1
ATOM 1651 C C . ALA A 1 205 ? -21.056 -6.324 10.184 1.00 90.25 205 ALA A C 1
ATOM 1653 O O . ALA A 1 205 ? -21.655 -5.530 10.894 1.00 90.25 205 ALA A O 1
ATOM 1654 N N . GLN A 1 206 ? -20.101 -7.120 10.666 1.00 91.12 206 GLN A N 1
ATOM 1655 C CA . GLN A 1 206 ? -19.716 -7.128 12.079 1.00 91.12 206 GLN A CA 1
ATOM 1656 C C . GLN A 1 206 ? -19.062 -5.815 12.535 1.00 91.12 206 GLN A C 1
ATOM 1658 O O . GLN A 1 206 ? -19.245 -5.412 13.681 1.00 91.12 206 GLN A O 1
ATOM 1663 N N . LEU A 1 207 ? -18.327 -5.139 11.647 1.00 90.62 207 LEU A N 1
ATOM 1664 C CA . LEU A 1 207 ? -17.783 -3.807 11.917 1.00 90.62 207 LEU A CA 1
ATOM 1665 C C . LEU A 1 207 ? -18.859 -2.721 11.918 1.00 90.62 207 LEU A C 1
ATOM 1667 O O . LEU A 1 207 ? -18.851 -1.873 12.799 1.00 90.62 207 LEU A O 1
ATOM 1671 N N . SER A 1 208 ? -19.823 -2.785 11.001 1.00 92.81 208 SER A N 1
ATOM 1672 C CA . SER A 1 208 ? -20.998 -1.906 11.034 1.00 92.81 208 SER A CA 1
ATOM 1673 C C . SER A 1 208 ? -21.751 -2.062 12.359 1.00 92.81 208 SER A C 1
ATOM 1675 O O . SER A 1 208 ? -22.044 -1.071 13.017 1.00 92.81 208 SER A O 1
ATOM 1677 N N . GLN A 1 209 ? -21.969 -3.301 12.813 1.00 94.00 209 GLN A N 1
ATOM 1678 C CA . GLN A 1 209 ? -22.587 -3.585 14.114 1.00 94.00 209 GLN A CA 1
ATOM 1679 C C . GLN A 1 209 ? -21.777 -3.010 15.286 1.00 94.00 209 GLN A C 1
ATOM 1681 O O . GLN A 1 209 ? -22.364 -2.472 16.220 1.00 94.00 209 GLN A O 1
ATOM 1686 N N . LEU A 1 210 ? -20.439 -3.072 15.232 1.00 93.44 210 LEU A N 1
ATOM 1687 C CA . LEU A 1 210 ? -19.572 -2.420 16.219 1.00 93.44 210 LEU A CA 1
ATOM 1688 C C . LEU A 1 210 ? -19.774 -0.901 16.238 1.00 93.44 210 LEU A C 1
ATOM 1690 O O . LEU A 1 210 ? -19.891 -0.328 17.315 1.00 93.44 210 LEU A O 1
ATOM 1694 N N . PHE A 1 211 ? -19.798 -0.253 15.072 1.00 94.94 211 PHE A N 1
ATOM 1695 C CA . PHE A 1 211 ? -19.938 1.201 14.982 1.00 94.94 211 PHE A CA 1
ATOM 1696 C C . PHE A 1 211 ? -21.313 1.669 15.453 1.00 94.94 211 PHE A C 1
ATOM 1698 O O . PHE A 1 211 ? -21.391 2.623 16.219 1.00 94.94 211 PHE A O 1
ATOM 1705 N N . HIS A 1 212 ? -22.383 0.958 15.090 1.00 95.44 212 HIS A N 1
ATOM 1706 C CA . HIS A 1 212 ? -23.714 1.237 15.628 1.00 95.44 212 HIS A CA 1
ATOM 1707 C C . HIS A 1 212 ? -23.753 1.070 17.147 1.00 95.44 212 HIS A C 1
ATOM 1709 O O . HIS A 1 212 ? -24.210 1.971 17.835 1.00 95.44 212 HIS A O 1
ATOM 1715 N N . TYR A 1 213 ? -23.194 -0.016 17.685 1.00 95.69 213 TYR A N 1
ATOM 1716 C CA . TYR A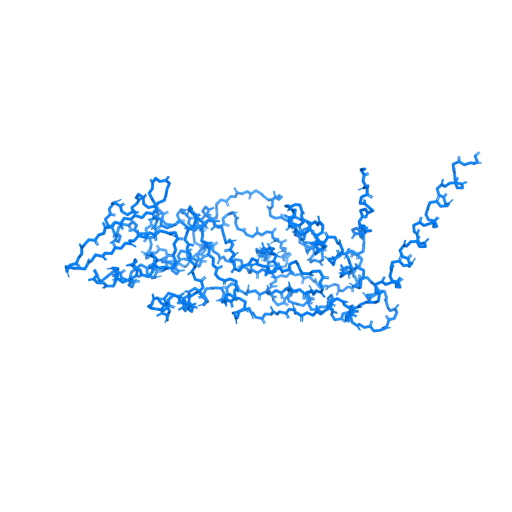 1 213 ? -23.132 -0.205 19.132 1.00 95.69 213 TYR A CA 1
ATOM 1717 C C . TYR A 1 213 ? -22.342 0.904 19.842 1.00 95.69 213 TYR A C 1
ATOM 1719 O O . TYR A 1 213 ? -22.807 1.436 20.842 1.00 95.69 213 TYR A O 1
ATOM 1727 N N . LEU A 1 214 ? -21.173 1.284 19.314 1.00 96.00 214 LEU A N 1
ATOM 1728 C CA . LEU A 1 214 ? -20.367 2.391 19.839 1.00 96.00 214 LEU A CA 1
ATOM 1729 C C . LEU A 1 214 ? -21.114 3.729 19.797 1.00 96.00 214 LEU A C 1
ATOM 1731 O O . LEU A 1 214 ? -20.924 4.549 20.691 1.00 96.00 214 LEU A O 1
ATOM 1735 N N . ASN A 1 215 ? -21.935 3.951 18.769 1.00 96.38 215 ASN A N 1
ATOM 1736 C CA . ASN A 1 215 ? -22.777 5.136 18.655 1.00 96.38 215 ASN A CA 1
ATOM 1737 C C . ASN A 1 215 ? -23.850 5.169 19.747 1.00 96.38 215 ASN A C 1
ATOM 1739 O O . ASN A 1 215 ? -24.010 6.194 20.392 1.00 96.38 215 ASN A O 1
ATOM 1743 N N . GLU A 1 216 ? -24.532 4.047 19.993 1.00 95.69 216 GLU A N 1
ATOM 1744 C CA . GLU A 1 216 ? -25.580 3.962 21.022 1.00 95.69 216 GLU A CA 1
ATOM 1745 C C . GLU A 1 216 ? -25.061 4.184 22.447 1.00 95.69 216 GLU A C 1
ATOM 1747 O O . GLU A 1 216 ? -25.805 4.647 23.304 1.00 95.69 216 GLU A O 1
ATOM 1752 N N . ILE A 1 217 ? -23.795 3.853 22.713 1.00 95.81 217 ILE A N 1
ATOM 1753 C CA . ILE A 1 217 ? -23.169 4.064 24.027 1.00 95.81 217 ILE A CA 1
ATOM 1754 C C . ILE A 1 217 ? -22.352 5.367 24.106 1.00 95.81 217 ILE A C 1
ATOM 1756 O O . ILE A 1 217 ? -21.539 5.513 25.018 1.00 95.81 217 ILE A O 1
ATOM 1760 N N . ASP A 1 218 ? -22.512 6.281 23.143 1.00 96.75 218 ASP A N 1
ATOM 1761 C CA . ASP A 1 218 ? -21.815 7.576 23.065 1.00 96.75 218 ASP A CA 1
ATOM 1762 C C . ASP A 1 218 ? -20.273 7.475 23.067 1.00 96.75 218 ASP A C 1
ATOM 1764 O O . ASP A 1 218 ? -19.559 8.344 23.575 1.00 96.75 218 ASP A O 1
ATOM 1768 N N . LYS A 1 219 ? -19.726 6.399 22.486 1.00 97.56 219 LYS A N 1
ATOM 1769 C CA . LYS A 1 219 ? -18.277 6.124 22.411 1.00 97.56 219 LYS A CA 1
ATOM 1770 C C . LYS A 1 219 ? -17.684 6.136 21.004 1.00 97.56 219 LYS A C 1
ATOM 1772 O O . LYS A 1 219 ? -16.479 5.929 20.850 1.00 97.56 219 LYS A O 1
ATOM 1777 N N . LEU A 1 220 ? -18.496 6.378 19.976 1.00 96.81 220 LEU A N 1
ATOM 1778 C CA . LEU A 1 220 ? -18.050 6.323 18.581 1.00 96.81 220 LEU A CA 1
ATOM 1779 C C . LEU A 1 220 ? -16.926 7.321 18.275 1.00 96.81 220 LEU A C 1
ATOM 1781 O O . LEU A 1 220 ? -15.924 6.941 17.673 1.00 96.81 220 LEU A O 1
ATOM 1785 N N . GLU A 1 221 ? -17.071 8.568 18.725 1.00 96.75 221 GLU A N 1
ATOM 1786 C CA . GLU A 1 221 ? -16.094 9.631 18.463 1.00 96.75 221 GLU A CA 1
ATOM 1787 C C . GLU A 1 221 ? -14.732 9.322 19.098 1.00 96.75 221 GLU A C 1
ATOM 1789 O O . GLU A 1 221 ? -13.706 9.375 18.423 1.00 96.75 221 GLU A O 1
ATOM 1794 N N . GLU A 1 222 ? -14.734 8.909 20.370 1.00 96.62 222 GLU A N 1
ATOM 1795 C CA . GLU A 1 222 ? -13.523 8.511 21.099 1.00 96.62 222 GLU A CA 1
ATOM 1796 C C . GLU A 1 222 ? -12.804 7.351 20.388 1.00 96.62 222 GLU A C 1
ATOM 1798 O O . GLU A 1 222 ? -11.577 7.337 20.254 1.00 96.62 222 GLU A O 1
ATOM 1803 N N . PHE A 1 223 ? -13.570 6.378 19.888 1.00 95.94 223 PHE A N 1
ATOM 1804 C CA . PHE A 1 223 ? -13.029 5.241 19.155 1.00 95.94 223 PHE A CA 1
ATOM 1805 C C . PHE A 1 223 ? -12.443 5.642 17.792 1.00 95.94 223 PHE A C 1
ATOM 1807 O O . PHE A 1 223 ? -11.359 5.171 17.435 1.00 95.94 223 PHE A O 1
ATOM 1814 N N . PHE A 1 224 ? -13.116 6.512 17.034 1.00 96.94 224 PHE A N 1
ATOM 1815 C CA . PHE A 1 224 ? -12.611 6.993 15.746 1.00 96.94 224 PHE A CA 1
ATOM 1816 C C . PHE A 1 224 ? -11.360 7.849 15.892 1.00 96.94 224 PHE A C 1
ATOM 1818 O O . PHE A 1 224 ? -10.392 7.601 15.174 1.00 96.94 224 PHE A O 1
ATOM 1825 N N . GLU A 1 225 ? -11.325 8.775 16.850 1.00 96.31 225 GLU A N 1
ATOM 1826 C CA . GLU A 1 225 ? -10.136 9.590 17.111 1.00 96.31 225 GLU A CA 1
ATOM 1827 C C . GLU A 1 225 ? -8.928 8.702 17.444 1.00 96.31 225 GLU A C 1
ATOM 1829 O O . GLU A 1 225 ? -7.851 8.831 16.855 1.00 96.31 225 GLU A O 1
ATOM 1834 N N . ARG A 1 226 ? -9.123 7.718 18.326 1.00 96.25 226 ARG A N 1
ATOM 1835 C CA . ARG A 1 226 ? -8.083 6.751 18.688 1.00 96.25 226 ARG A CA 1
ATOM 1836 C C . ARG A 1 226 ? -7.616 5.916 17.498 1.00 96.25 226 ARG A C 1
ATOM 1838 O O . ARG A 1 226 ? -6.415 5.670 17.360 1.00 96.25 226 ARG A O 1
ATOM 1845 N N . TRP A 1 227 ? -8.540 5.469 16.648 1.00 96.00 227 TRP A N 1
ATOM 1846 C CA . TRP A 1 227 ? -8.197 4.733 15.434 1.00 96.00 227 TRP A CA 1
ATOM 1847 C C . TRP A 1 227 ? -7.353 5.590 14.503 1.00 96.00 227 TRP A C 1
ATOM 1849 O O . TRP A 1 227 ? -6.293 5.137 14.078 1.00 96.00 227 TRP A O 1
ATOM 1859 N N . GLU A 1 228 ? -7.792 6.805 14.190 1.00 96.75 228 GLU A N 1
ATOM 1860 C CA . GLU A 1 228 ? -7.097 7.712 13.273 1.00 96.75 228 GLU A CA 1
ATOM 1861 C C . GLU A 1 228 ? -5.675 8.013 13.761 1.00 96.75 228 GLU A C 1
ATOM 1863 O O . GLU A 1 228 ? -4.725 7.880 12.984 1.00 96.75 228 GLU A O 1
ATOM 1868 N N . ILE A 1 229 ? -5.501 8.302 15.057 1.00 97.06 229 ILE A N 1
ATOM 1869 C CA . ILE A 1 229 ? -4.181 8.512 15.670 1.00 97.06 229 ILE A CA 1
ATOM 1870 C C . ILE A 1 229 ? -3.312 7.255 15.540 1.00 97.06 229 ILE A C 1
ATOM 1872 O O . ILE A 1 229 ? -2.170 7.326 15.076 1.00 97.06 229 ILE A O 1
ATOM 1876 N N . ALA A 1 230 ? -3.840 6.087 15.919 1.00 96.50 230 ALA A N 1
ATOM 1877 C CA . ALA A 1 230 ? -3.089 4.839 15.834 1.00 96.50 230 ALA A CA 1
ATOM 1878 C C . ALA A 1 230 ? -2.718 4.494 14.388 1.00 96.50 230 ALA A C 1
ATOM 1880 O O . ALA A 1 230 ? -1.603 4.046 14.122 1.00 96.50 230 ALA A O 1
ATOM 1881 N N . PHE A 1 231 ? -3.630 4.719 13.445 1.00 96.38 231 PHE A N 1
ATOM 1882 C CA . PHE A 1 231 ? -3.415 4.450 12.032 1.00 96.38 231 PHE A CA 1
ATOM 1883 C C . PHE A 1 231 ? -2.316 5.349 11.469 1.00 96.38 231 PHE A C 1
ATOM 1885 O O . PHE A 1 231 ? -1.364 4.842 10.878 1.00 96.38 231 PHE A O 1
ATOM 1892 N N . LYS A 1 232 ? -2.392 6.657 11.737 1.00 95.94 232 LYS A N 1
ATOM 1893 C CA . LYS A 1 232 ? -1.372 7.640 11.353 1.00 95.94 232 LYS A CA 1
ATOM 1894 C C . LYS A 1 232 ? -0.001 7.321 11.946 1.00 95.94 232 LYS A C 1
ATOM 1896 O O . LYS A 1 232 ? 1.012 7.533 11.291 1.00 95.94 232 LYS A O 1
ATOM 1901 N N . GLY A 1 233 ? 0.051 6.807 13.174 1.00 95.38 233 GLY A N 1
ATOM 1902 C CA . GLY A 1 233 ? 1.308 6.401 13.798 1.00 95.38 233 GLY A CA 1
ATOM 1903 C C . GLY A 1 233 ? 1.906 5.127 13.191 1.00 95.38 233 GLY A C 1
ATOM 1904 O O . GLY A 1 233 ? 3.124 5.023 13.065 1.00 95.38 233 GLY A O 1
ATOM 1905 N N . VAL A 1 234 ? 1.064 4.149 12.836 1.00 95.56 234 VAL A N 1
ATOM 1906 C CA . VAL A 1 234 ? 1.500 2.839 12.317 1.00 95.56 234 VAL A CA 1
ATOM 1907 C C . VAL A 1 234 ? 1.884 2.897 10.846 1.00 95.56 234 VAL A C 1
ATOM 1909 O O . VAL A 1 234 ? 2.881 2.291 10.469 1.00 95.56 234 VAL A O 1
ATOM 1912 N N . PHE A 1 235 ? 1.091 3.574 10.022 1.00 94.81 235 PHE A N 1
ATOM 1913 C CA . PHE A 1 235 ? 1.280 3.663 8.579 1.00 94.81 235 PHE A CA 1
ATOM 1914 C C . PHE A 1 235 ? 1.779 5.070 8.259 1.00 94.81 235 PHE A C 1
ATOM 1916 O O . PHE A 1 235 ? 0.959 5.971 8.092 1.00 94.81 235 PHE A O 1
ATOM 1923 N N . LYS A 1 236 ? 3.104 5.276 8.210 1.00 92.75 236 LYS A N 1
ATOM 1924 C CA . LYS A 1 236 ? 3.717 6.577 7.832 1.00 92.75 236 LYS A CA 1
ATOM 1925 C C . LYS A 1 236 ? 4.374 6.561 6.457 1.00 92.75 236 LYS A C 1
ATOM 1927 O O . LYS A 1 236 ? 4.766 7.604 5.944 1.00 92.75 236 LYS A O 1
ATOM 1932 N N . GLU A 1 237 ? 4.543 5.381 5.886 1.00 94.00 237 GLU A N 1
ATOM 1933 C CA . GLU A 1 237 ? 5.080 5.179 4.554 1.00 94.00 237 GLU A CA 1
ATOM 1934 C C . GLU A 1 237 ? 4.020 5.399 3.470 1.00 94.00 237 GLU A C 1
ATOM 1936 O O . GLU A 1 237 ? 2.814 5.257 3.702 1.00 94.00 237 GLU A O 1
ATOM 1941 N N . ASP A 1 238 ? 4.490 5.709 2.264 1.00 96.50 238 ASP A N 1
ATOM 1942 C CA . ASP A 1 238 ? 3.654 5.639 1.069 1.00 96.50 238 ASP A CA 1
ATOM 1943 C C . ASP A 1 238 ? 3.388 4.175 0.705 1.00 96.50 238 ASP A C 1
ATOM 1945 O O . ASP A 1 238 ? 4.176 3.280 1.020 1.00 96.50 238 ASP A O 1
ATOM 1949 N N . VAL A 1 239 ? 2.299 3.918 -0.016 1.00 97.25 239 VAL A N 1
ATOM 1950 C CA . VAL A 1 239 ? 1.931 2.568 -0.450 1.00 97.25 239 VAL A CA 1
ATOM 1951 C C . VAL A 1 239 ? 1.971 2.479 -1.969 1.00 97.25 239 VAL A C 1
ATOM 1953 O O . VAL A 1 239 ? 1.226 3.165 -2.666 1.00 97.25 239 VAL A O 1
ATOM 1956 N N . LEU A 1 240 ? 2.780 1.562 -2.493 1.00 97.69 240 LEU A N 1
ATOM 1957 C CA . LEU A 1 240 ? 2.765 1.171 -3.895 1.00 97.69 240 LEU A CA 1
ATOM 1958 C C . LEU A 1 240 ? 1.981 -0.133 -4.074 1.00 97.69 240 LEU A C 1
ATOM 1960 O O . LEU A 1 240 ? 2.415 -1.210 -3.665 1.00 97.69 240 LEU A O 1
ATOM 1964 N N . ILE A 1 241 ? 0.832 -0.053 -4.734 1.00 98.06 241 ILE A N 1
ATOM 1965 C CA . ILE A 1 241 ? 0.010 -1.207 -5.092 1.00 98.06 241 ILE A CA 1
ATOM 1966 C C . ILE A 1 241 ? 0.383 -1.651 -6.507 1.00 98.06 241 ILE A C 1
ATOM 1968 O O . ILE A 1 241 ? 0.268 -0.882 -7.460 1.00 98.06 241 ILE A O 1
ATOM 1972 N N . TYR A 1 242 ? 0.793 -2.909 -6.652 1.00 97.75 242 TYR A N 1
ATOM 1973 C CA . TYR A 1 242 ? 1.153 -3.516 -7.932 1.00 97.75 242 TYR A CA 1
ATOM 1974 C C . TYR A 1 242 ? 0.207 -4.674 -8.254 1.00 97.75 242 TYR A C 1
ATOM 1976 O O . TYR A 1 242 ? 0.178 -5.669 -7.526 1.00 97.75 242 TYR A O 1
ATOM 1984 N N . ILE A 1 243 ? -0.549 -4.587 -9.351 1.00 97.56 243 ILE A N 1
ATOM 1985 C CA . ILE A 1 243 ? -1.437 -5.673 -9.793 1.00 97.56 243 ILE A CA 1
ATOM 1986 C C . ILE A 1 243 ? -0.731 -6.475 -10.891 1.00 97.56 243 ILE A C 1
ATOM 1988 O O . ILE A 1 243 ? -0.480 -5.977 -11.988 1.00 97.56 243 ILE A O 1
ATOM 1992 N N . LYS A 1 244 ? -0.430 -7.745 -10.601 1.00 96.19 244 LYS A N 1
ATOM 1993 C CA . LYS A 1 244 ? 0.282 -8.681 -11.482 1.00 96.19 244 LYS A CA 1
ATOM 1994 C C . LYS A 1 244 ? -0.616 -9.168 -12.616 1.00 96.19 244 LYS A C 1
ATOM 1996 O O . LYS A 1 244 ? -1.133 -10.283 -12.598 1.00 96.19 244 LYS A O 1
ATOM 2001 N N . ASN A 1 245 ? -0.826 -8.307 -13.603 1.00 95.62 245 ASN A N 1
ATOM 2002 C CA . ASN A 1 245 ? -1.627 -8.593 -14.783 1.00 95.62 245 ASN A CA 1
ATOM 2003 C C . ASN A 1 245 ? -0.716 -8.850 -15.987 1.00 95.62 245 ASN A C 1
ATOM 2005 O O . ASN A 1 245 ? 0.076 -7.997 -16.375 1.00 95.62 245 ASN A O 1
ATOM 2009 N N . TYR A 1 246 ? -0.827 -10.021 -16.614 1.00 94.81 246 TYR A N 1
ATOM 2010 C CA . TYR A 1 246 ? 0.050 -10.374 -17.736 1.00 94.81 246 TYR A CA 1
ATOM 2011 C C . TYR A 1 246 ? -0.135 -9.481 -18.971 1.00 94.81 246 TYR A C 1
ATOM 2013 O O . TYR A 1 246 ? 0.774 -9.327 -19.786 1.00 94.81 246 TYR A O 1
ATOM 2021 N N . LYS A 1 247 ? -1.316 -8.877 -19.127 1.00 95.44 247 LYS A N 1
ATOM 2022 C CA . LYS A 1 247 ? -1.632 -8.016 -20.272 1.00 95.44 247 LYS A CA 1
ATOM 2023 C C . LYS A 1 247 ? -1.327 -6.547 -20.005 1.00 95.44 247 LYS A C 1
ATOM 2025 O O . LYS A 1 247 ? -1.172 -5.788 -20.960 1.00 95.44 247 LYS A O 1
ATOM 2030 N N . ARG A 1 248 ? -1.263 -6.135 -18.736 1.00 96.69 248 ARG A N 1
ATOM 2031 C CA . ARG A 1 248 ? -1.266 -4.722 -18.345 1.00 96.69 248 ARG A CA 1
ATOM 2032 C C . ARG A 1 248 ? -0.237 -4.427 -17.262 1.00 96.69 248 ARG A C 1
ATOM 2034 O O . ARG A 1 248 ? -0.118 -5.162 -16.288 1.00 96.69 248 ARG A O 1
ATOM 2041 N N . LEU A 1 249 ? 0.454 -3.306 -17.404 1.00 97.31 249 LEU A N 1
ATOM 2042 C CA . LEU A 1 249 ? 1.216 -2.685 -16.335 1.00 97.31 249 LEU A CA 1
ATOM 2043 C C . LEU A 1 249 ? 0.237 -1.906 -15.450 1.00 97.31 249 LEU A C 1
ATOM 2045 O O . LEU A 1 249 ? -0.301 -0.895 -15.898 1.00 97.31 249 LEU A O 1
ATOM 2049 N N . GLN A 1 250 ? 0.002 -2.400 -14.232 1.00 97.62 250 GLN A N 1
ATOM 2050 C CA . GLN A 1 250 ? -0.933 -1.818 -13.266 1.00 97.62 250 GLN A CA 1
ATOM 2051 C C . GLN A 1 250 ? -0.212 -1.484 -11.955 1.00 97.62 250 GLN A C 1
ATOM 2053 O O . GLN A 1 250 ? 0.093 -2.370 -11.154 1.00 97.62 250 GLN A O 1
ATOM 2058 N N . LEU A 1 251 ? 0.064 -0.197 -11.757 1.00 97.56 251 LEU A N 1
ATOM 2059 C CA . LEU A 1 251 ? 0.737 0.373 -10.589 1.00 97.56 251 LEU A CA 1
ATOM 2060 C C . LEU A 1 251 ? -0.083 1.546 -10.061 1.00 97.56 251 LEU A C 1
ATOM 2062 O O . LEU A 1 251 ? -0.493 2.401 -10.842 1.00 97.56 251 LEU A O 1
ATOM 2066 N N . TYR A 1 252 ? -0.256 1.624 -8.748 1.00 97.88 252 TYR A N 1
ATOM 2067 C CA . TYR A 1 252 ? -0.925 2.738 -8.082 1.00 97.88 252 TYR A CA 1
ATOM 2068 C C . TYR A 1 252 ? -0.076 3.164 -6.892 1.00 97.88 252 TYR A C 1
ATOM 2070 O O . TYR A 1 252 ? 0.264 2.326 -6.059 1.00 97.88 252 TYR A O 1
ATOM 2078 N N . LEU A 1 253 ? 0.284 4.441 -6.820 1.00 97.62 253 LEU A N 1
ATOM 2079 C CA . LEU A 1 253 ? 0.971 5.010 -5.668 1.00 97.62 253 LEU A CA 1
ATOM 2080 C C . LEU A 1 253 ? -0.040 5.813 -4.852 1.00 97.62 253 LEU A C 1
ATOM 2082 O O . LEU A 1 253 ? -0.706 6.710 -5.369 1.00 97.62 253 LEU A O 1
ATOM 2086 N N . LEU A 1 254 ? -0.150 5.457 -3.582 1.00 97.00 254 LEU A N 1
ATOM 2087 C CA . LEU A 1 254 ? -0.941 6.138 -2.575 1.00 97.00 254 LEU A CA 1
ATOM 2088 C C . LEU A 1 254 ? 0.028 6.856 -1.638 1.00 97.00 254 LEU A C 1
ATOM 2090 O O . LEU A 1 254 ? 0.863 6.201 -1.008 1.00 97.00 254 LEU A O 1
ATOM 2094 N N . SER A 1 255 ? -0.069 8.182 -1.563 1.00 96.06 255 SER A N 1
ATOM 2095 C CA . SER A 1 255 ? 0.707 8.927 -0.575 1.00 96.06 255 SER A CA 1
ATOM 2096 C C . SER A 1 255 ? 0.227 8.587 0.836 1.00 96.06 255 SER A C 1
ATOM 2098 O O . SER A 1 255 ? -0.925 8.185 1.031 1.00 96.06 255 SER A O 1
ATOM 2100 N N . ASN A 1 256 ? 1.088 8.766 1.833 1.00 94.94 256 ASN A N 1
ATOM 2101 C CA . ASN A 1 256 ? 0.689 8.599 3.224 1.00 94.94 256 ASN A CA 1
ATOM 2102 C C . ASN A 1 256 ? -0.523 9.475 3.600 1.00 94.94 256 ASN A C 1
ATOM 2104 O O . ASN A 1 256 ? -1.458 9.004 4.246 1.00 94.94 256 ASN A O 1
ATOM 2108 N N . GLU A 1 257 ? -0.526 10.725 3.138 1.00 95.00 257 GLU A N 1
ATOM 2109 C CA . GLU A 1 257 ? -1.612 11.680 3.360 1.00 95.00 257 GLU A CA 1
ATOM 2110 C C . GLU A 1 257 ? -2.942 11.171 2.785 1.00 95.00 257 GLU A C 1
ATOM 2112 O O . GLU A 1 257 ? -3.959 11.152 3.481 1.00 95.00 257 GLU A O 1
ATOM 2117 N N . ASP A 1 258 ? -2.933 10.664 1.551 1.00 96.31 258 ASP A N 1
ATOM 2118 C CA . ASP A 1 258 ? -4.129 10.077 0.943 1.00 96.31 258 ASP A CA 1
ATOM 2119 C C . ASP A 1 258 ? -4.577 8.804 1.640 1.00 96.31 258 ASP A C 1
ATOM 2121 O O . ASP A 1 258 ? -5.777 8.528 1.698 1.00 96.31 258 ASP A O 1
ATOM 2125 N N . PHE A 1 259 ? -3.636 8.018 2.164 1.00 96.31 259 PHE A N 1
ATOM 2126 C CA . PHE A 1 259 ? -3.987 6.805 2.879 1.00 96.31 259 PHE A CA 1
ATOM 2127 C C . PHE A 1 259 ? -4.713 7.127 4.186 1.00 96.31 259 PHE A C 1
ATOM 2129 O O . PHE A 1 259 ? -5.750 6.529 4.478 1.00 96.31 259 PHE A O 1
ATOM 2136 N N . ILE A 1 260 ? -4.221 8.121 4.928 1.00 96.38 260 ILE A N 1
ATOM 2137 C CA . ILE A 1 260 ? -4.881 8.639 6.130 1.00 96.38 260 ILE A CA 1
ATOM 2138 C C . ILE A 1 260 ? -6.260 9.202 5.775 1.00 96.38 260 ILE A C 1
ATOM 2140 O O . ILE A 1 260 ? -7.240 8.849 6.430 1.00 96.38 260 ILE A O 1
ATOM 2144 N N . ARG A 1 261 ? -6.368 10.004 4.709 1.00 96.81 261 ARG A N 1
ATOM 2145 C CA . ARG A 1 261 ? -7.653 10.539 4.234 1.00 96.81 261 ARG A CA 1
ATOM 2146 C C . ARG A 1 261 ? -8.644 9.428 3.878 1.00 96.81 261 ARG A C 1
ATOM 2148 O O . ARG A 1 261 ? -9.786 9.472 4.316 1.00 96.81 261 ARG A O 1
ATOM 2155 N N . CYS A 1 262 ? -8.203 8.396 3.159 1.00 97.12 262 CYS A N 1
ATOM 2156 C CA . CYS A 1 262 ? -9.027 7.236 2.808 1.00 97.12 262 CYS A CA 1
ATOM 2157 C C . CYS A 1 262 ? -9.603 6.532 4.046 1.00 97.12 262 CYS A C 1
ATOM 2159 O O . CYS A 1 262 ? -10.752 6.077 4.023 1.00 97.12 262 CYS A O 1
ATOM 2161 N N . ILE A 1 263 ? -8.815 6.419 5.119 1.00 96.56 263 ILE A N 1
ATOM 2162 C CA . ILE A 1 263 ? -9.280 5.856 6.392 1.00 96.56 263 ILE A CA 1
ATOM 2163 C C . ILE A 1 263 ? -10.236 6.798 7.099 1.00 96.56 263 ILE A C 1
ATOM 2165 O O . ILE A 1 263 ? -11.287 6.341 7.544 1.00 96.56 263 ILE A O 1
ATOM 2169 N N . SER A 1 264 ? -9.896 8.081 7.185 1.00 96.81 264 SER A N 1
ATOM 2170 C CA . SER A 1 264 ? -10.749 9.063 7.845 1.00 96.81 264 SER A CA 1
ATOM 2171 C C . SER A 1 264 ? -12.118 9.120 7.171 1.00 96.81 264 SER A C 1
ATOM 2173 O O . SER A 1 264 ? -13.118 8.919 7.845 1.00 96.81 264 SER A O 1
ATOM 2175 N N . ASP A 1 265 ? -12.201 9.195 5.840 1.00 96.88 265 ASP A N 1
ATOM 2176 C CA . ASP A 1 265 ? -13.482 9.138 5.121 1.00 96.88 265 ASP A CA 1
ATOM 2177 C C . ASP A 1 265 ? -14.239 7.823 5.403 1.00 96.88 265 ASP A C 1
ATOM 2179 O O . ASP A 1 265 ? -15.449 7.816 5.633 1.00 96.88 265 ASP A O 1
ATOM 2183 N N . SER A 1 266 ? -13.522 6.693 5.453 1.00 95.94 266 SER A N 1
ATOM 2184 C CA . SER A 1 266 ? -14.106 5.378 5.762 1.00 95.94 266 SER A CA 1
ATOM 2185 C C . SER A 1 266 ? -14.737 5.300 7.153 1.00 95.94 266 SER A C 1
ATOM 2187 O O . SER A 1 266 ? -15.718 4.574 7.320 1.00 95.94 266 SER A O 1
ATOM 2189 N N . LEU A 1 267 ? -14.180 6.011 8.136 1.00 95.50 267 LEU A N 1
ATOM 2190 C CA . LEU A 1 267 ? -14.683 6.071 9.510 1.00 95.50 267 LEU A CA 1
ATOM 2191 C C . LEU A 1 267 ? -15.716 7.190 9.678 1.00 95.50 267 LEU A C 1
ATOM 2193 O O . LEU A 1 267 ? -16.789 6.981 10.220 1.00 95.50 267 LEU A O 1
ATOM 2197 N N . ARG A 1 268 ? -15.433 8.392 9.192 1.00 95.44 268 ARG A N 1
ATOM 2198 C CA . ARG A 1 268 ? -16.235 9.591 9.452 1.00 95.44 268 ARG A CA 1
ATOM 2199 C C . ARG A 1 268 ? -17.436 9.708 8.523 1.00 95.44 268 ARG A C 1
ATOM 2201 O O . ARG A 1 268 ? -18.511 10.099 8.967 1.00 95.44 268 ARG A O 1
ATOM 2208 N N . SER A 1 269 ? -17.274 9.355 7.250 1.00 95.12 269 SER A N 1
ATOM 2209 C CA . SER A 1 269 ? -18.307 9.536 6.222 1.00 95.12 269 SER A CA 1
ATOM 2210 C C . SER A 1 269 ? -19.047 8.249 5.865 1.00 95.12 269 SER A C 1
ATOM 2212 O O . SER A 1 269 ? -20.185 8.325 5.410 1.00 95.12 269 SER A O 1
ATOM 2214 N N . TYR A 1 270 ? -18.427 7.081 6.066 1.00 93.50 270 TYR A N 1
ATOM 2215 C CA . TYR A 1 270 ? -18.953 5.797 5.581 1.00 93.50 270 TYR A CA 1
ATOM 2216 C C . TYR A 1 270 ? -19.141 4.727 6.666 1.00 93.50 270 TYR A C 1
ATOM 2218 O O . TYR A 1 270 ? -19.328 3.556 6.338 1.00 93.50 270 TYR A O 1
ATOM 2226 N N . TRP A 1 271 ? -19.125 5.076 7.957 1.00 92.25 271 TRP A N 1
ATOM 2227 C CA . TRP A 1 271 ? -19.318 4.075 9.019 1.00 92.25 271 TRP A CA 1
ATOM 2228 C C . TRP A 1 271 ? -20.710 3.430 9.013 1.00 92.25 271 TRP A C 1
ATOM 2230 O O . TRP A 1 271 ? -20.851 2.264 9.386 1.00 92.25 271 TRP A O 1
ATOM 2240 N N . ASN A 1 272 ? -21.729 4.170 8.571 1.00 89.50 272 ASN A N 1
ATOM 2241 C CA . ASN A 1 272 ? -23.107 3.701 8.415 1.00 89.50 272 ASN A CA 1
ATOM 2242 C C . ASN A 1 272 ? -23.389 3.105 7.018 1.00 89.50 272 ASN A C 1
ATOM 2244 O O . ASN A 1 272 ? -24.402 2.435 6.836 1.00 89.50 272 ASN A O 1
ATOM 2248 N N . ASP A 1 273 ? -22.484 3.293 6.051 1.00 89.62 273 ASP A N 1
ATOM 2249 C CA . ASP A 1 273 ? -22.489 2.645 4.735 1.00 89.62 273 ASP A CA 1
ATOM 2250 C C . ASP A 1 273 ? -21.139 1.968 4.465 1.00 89.62 273 ASP A C 1
ATOM 2252 O O . ASP A 1 273 ? -20.285 2.423 3.695 1.00 89.62 273 ASP A O 1
ATOM 2256 N N . MET A 1 274 ? -20.961 0.797 5.075 1.00 87.31 274 MET A N 1
ATOM 2257 C CA . MET A 1 274 ? -19.729 0.031 4.918 1.00 87.31 274 MET A CA 1
ATOM 2258 C C . MET A 1 274 ? -19.474 -0.428 3.473 1.00 87.31 274 MET A C 1
ATOM 2260 O O . MET A 1 274 ? -18.365 -0.884 3.188 1.00 87.31 274 MET A O 1
ATOM 2264 N N . SER A 1 275 ? -20.430 -0.327 2.539 1.00 88.06 275 SER A N 1
ATOM 2265 C CA . SER A 1 275 ? -20.190 -0.676 1.131 1.00 88.06 275 SER A CA 1
ATOM 2266 C C . SER A 1 275 ? -19.171 0.266 0.476 1.00 88.06 275 SER A C 1
ATOM 2268 O O . SER A 1 275 ? -18.287 -0.203 -0.250 1.00 88.06 275 SER A O 1
ATOM 2270 N N . SER A 1 276 ? -19.220 1.548 0.847 1.00 91.88 276 SER A N 1
ATOM 2271 C CA . SER A 1 276 ? -18.314 2.610 0.399 1.00 91.88 276 SER A CA 1
ATOM 2272 C C . SER A 1 276 ? -17.006 2.662 1.201 1.00 91.88 276 SER A C 1
ATOM 2274 O O . SER A 1 276 ? -16.001 3.178 0.714 1.00 91.88 276 SER A O 1
ATOM 2276 N N . SER A 1 277 ? -16.981 2.066 2.398 1.00 94.56 277 SER A N 1
ATOM 2277 C CA . SER A 1 277 ? -15.800 2.021 3.265 1.00 94.56 277 SER A CA 1
ATOM 2278 C C . SER A 1 277 ? -14.650 1.196 2.672 1.00 94.56 277 SER A C 1
ATOM 2280 O O . SER A 1 277 ? -14.834 0.084 2.147 1.00 94.56 277 SER A O 1
ATOM 2282 N N . ALA A 1 278 ? -13.428 1.712 2.823 1.00 95.75 278 ALA A N 1
ATOM 2283 C CA . ALA A 1 278 ? -12.204 0.995 2.490 1.00 95.75 278 ALA A CA 1
ATOM 2284 C C . ALA A 1 278 ? -11.896 -0.125 3.493 1.00 95.75 278 ALA A C 1
ATOM 2286 O O . ALA A 1 278 ? -11.159 -1.052 3.163 1.00 95.75 278 ALA A O 1
ATOM 2287 N N . ILE A 1 279 ? -12.457 -0.081 4.701 1.00 94.69 279 ILE A N 1
ATOM 2288 C CA . ILE A 1 279 ? -12.189 -1.056 5.759 1.00 94.69 279 ILE A CA 1
ATOM 2289 C C . ILE A 1 279 ? -13.085 -2.280 5.538 1.00 94.69 279 ILE A C 1
ATOM 2291 O O . ILE A 1 279 ? -14.311 -2.184 5.590 1.00 94.69 279 ILE A O 1
ATOM 2295 N N . ASN A 1 280 ? -12.488 -3.451 5.294 1.00 92.25 280 ASN A N 1
ATOM 2296 C CA . ASN A 1 280 ? -13.255 -4.688 5.140 1.00 92.25 280 ASN A CA 1
ATOM 2297 C C . ASN A 1 280 ? -13.432 -5.411 6.472 1.00 92.25 280 ASN A C 1
ATOM 2299 O O . ASN A 1 280 ? -14.548 -5.781 6.833 1.00 92.25 280 ASN A O 1
ATOM 2303 N N . ARG A 1 281 ? -12.314 -5.695 7.149 1.00 90.62 281 ARG A N 1
ATOM 2304 C CA . ARG A 1 281 ? -12.262 -6.540 8.348 1.00 90.62 281 ARG A CA 1
ATOM 2305 C C . ARG A 1 281 ? -10.887 -6.489 9.010 1.00 90.62 281 ARG A C 1
ATOM 2307 O O . ARG A 1 281 ? -9.900 -6.082 8.397 1.00 90.62 281 ARG A O 1
ATOM 2314 N N . TRP A 1 282 ? -10.817 -7.024 10.220 1.00 88.12 282 TRP A N 1
ATOM 2315 C CA . TRP A 1 282 ? -9.591 -7.531 10.820 1.00 88.12 282 TRP A CA 1
ATOM 2316 C C . TRP A 1 282 ? -9.489 -9.048 10.653 1.00 88.12 282 TRP A C 1
ATOM 2318 O O . TRP A 1 282 ? -10.413 -9.799 10.964 1.00 88.12 282 TRP A O 1
ATOM 2328 N N . GLU A 1 283 ? -8.327 -9.517 10.214 1.00 82.19 283 GLU A N 1
ATOM 2329 C CA . GLU A 1 283 ? -7.973 -10.936 10.187 1.00 82.19 283 GLU A CA 1
ATOM 2330 C C . GLU A 1 283 ? -6.800 -11.174 11.137 1.00 82.19 283 GLU A C 1
ATOM 2332 O O . GLU A 1 283 ? -5.671 -10.749 10.872 1.00 82.19 283 GLU A O 1
ATOM 2337 N N . GLY A 1 284 ? -7.082 -11.786 12.292 1.00 81.38 284 GLY A N 1
ATOM 2338 C CA . GLY A 1 284 ? -6.172 -11.687 13.432 1.00 81.38 284 GLY A CA 1
ATOM 2339 C C . GLY A 1 284 ? -5.859 -10.212 13.694 1.00 81.38 284 GLY A C 1
ATOM 2340 O O . GLY A 1 284 ? -6.738 -9.362 13.556 1.00 81.38 284 GLY A O 1
ATOM 2341 N N . ASN A 1 285 ? -4.602 -9.882 13.980 1.00 83.06 285 ASN A N 1
ATOM 2342 C CA . ASN A 1 285 ? -4.161 -8.498 14.194 1.00 83.06 285 ASN A CA 1
ATOM 2343 C C . ASN A 1 285 ? -3.902 -7.704 12.915 1.00 83.06 285 ASN A C 1
ATOM 2345 O O . ASN A 1 285 ? -3.339 -6.625 13.015 1.00 83.06 285 ASN A O 1
ATOM 2349 N N . SER A 1 286 ? -4.289 -8.193 11.734 1.00 89.12 286 SER A N 1
ATOM 2350 C CA . SER A 1 286 ? -4.060 -7.468 10.482 1.00 89.12 286 SER A CA 1
ATOM 2351 C C . SER A 1 286 ? -5.319 -6.800 9.953 1.00 89.12 286 SER A C 1
ATOM 2353 O O . SER A 1 286 ? -6.372 -7.438 9.890 1.00 89.12 286 SER A O 1
ATOM 2355 N N . ILE A 1 287 ? -5.202 -5.546 9.513 1.00 92.94 287 ILE A N 1
ATOM 2356 C CA . ILE A 1 287 ? -6.294 -4.855 8.825 1.00 92.94 287 ILE A CA 1
ATOM 2357 C C . ILE A 1 287 ? -6.327 -5.262 7.348 1.00 92.94 287 ILE A C 1
ATOM 2359 O O . ILE A 1 287 ? -5.307 -5.279 6.646 1.00 92.94 287 ILE A O 1
ATOM 2363 N N . ARG A 1 288 ? -7.520 -5.633 6.887 1.00 94.31 288 ARG A N 1
ATOM 2364 C CA . ARG A 1 288 ? -7.808 -5.996 5.503 1.00 94.31 288 ARG A CA 1
ATOM 2365 C C . ARG A 1 288 ? -8.728 -4.950 4.895 1.00 94.31 288 ARG A C 1
ATOM 2367 O O . ARG A 1 288 ? -9.715 -4.548 5.516 1.00 94.31 288 ARG A O 1
ATOM 2374 N N . MET A 1 289 ? -8.410 -4.513 3.684 1.00 96.12 289 MET A N 1
ATOM 2375 C CA . MET A 1 289 ? -9.067 -3.358 3.076 1.00 96.12 289 MET A CA 1
ATOM 2376 C C . MET A 1 289 ? -9.441 -3.582 1.614 1.00 96.12 289 MET A C 1
ATOM 2378 O O . MET A 1 289 ? -8.799 -4.357 0.903 1.00 96.12 289 MET A O 1
ATOM 2382 N N . SER A 1 290 ? -10.474 -2.878 1.160 1.00 96.69 290 SER A N 1
ATOM 2383 C CA . SER A 1 290 ? -10.957 -2.917 -0.216 1.00 96.69 290 SER A CA 1
ATOM 2384 C C . SER A 1 290 ? -9.963 -2.252 -1.160 1.00 96.69 290 SER A C 1
ATOM 2386 O O . SER A 1 290 ? -9.765 -1.036 -1.129 1.00 96.69 290 SER A O 1
ATOM 2388 N N . ARG A 1 291 ? -9.390 -3.046 -2.066 1.00 96.62 291 ARG A N 1
ATOM 2389 C CA . ARG A 1 291 ? -8.533 -2.547 -3.143 1.00 96.62 291 ARG A CA 1
ATOM 2390 C C . ARG A 1 291 ? -9.275 -1.535 -4.007 1.00 96.62 291 ARG A C 1
ATOM 2392 O O . ARG A 1 291 ? -8.725 -0.490 -4.319 1.00 96.62 291 ARG A O 1
ATOM 2399 N N . ASP A 1 292 ? -10.510 -1.852 -4.389 1.00 95.56 292 ASP A N 1
ATOM 2400 C CA . ASP A 1 292 ? -11.275 -1.051 -5.348 1.00 95.56 292 ASP A CA 1
ATOM 2401 C C . ASP A 1 292 ? -11.687 0.320 -4.770 1.00 95.56 292 ASP A C 1
ATOM 2403 O O . ASP A 1 292 ? -11.927 1.250 -5.537 1.00 95.56 292 ASP A O 1
ATOM 2407 N N . VAL A 1 293 ? -11.738 0.469 -3.438 1.00 96.31 293 VAL A N 1
ATOM 2408 C CA . VAL A 1 293 ? -11.900 1.779 -2.782 1.00 96.31 293 VAL A CA 1
ATOM 2409 C C . VAL A 1 293 ? -10.554 2.494 -2.685 1.00 96.31 293 VAL A C 1
ATOM 2411 O O . VAL A 1 293 ? -10.448 3.628 -3.137 1.00 96.31 293 VAL A O 1
ATOM 2414 N N . ILE A 1 294 ? -9.510 1.823 -2.181 1.00 96.88 294 ILE A N 1
ATOM 2415 C CA . ILE A 1 294 ? -8.189 2.437 -1.968 1.00 96.88 294 ILE A CA 1
ATOM 2416 C C . ILE A 1 294 ? -7.605 3.025 -3.253 1.00 96.88 294 ILE A C 1
ATOM 2418 O O . ILE A 1 294 ? -7.102 4.144 -3.234 1.00 96.88 294 ILE A O 1
ATOM 2422 N N . ILE A 1 295 ? -7.687 2.312 -4.382 1.00 96.38 295 ILE A N 1
ATOM 2423 C CA . ILE A 1 295 ? -7.095 2.795 -5.642 1.00 96.38 295 ILE A CA 1
ATOM 2424 C C . ILE A 1 295 ? -7.708 4.115 -6.131 1.00 96.38 295 ILE A C 1
ATOM 2426 O O . ILE A 1 295 ? -7.079 4.808 -6.925 1.00 96.38 295 ILE A O 1
ATOM 2430 N N . LYS A 1 296 ? -8.911 4.482 -5.662 1.00 95.94 296 LYS A N 1
ATOM 2431 C CA . LYS A 1 296 ? -9.554 5.767 -5.984 1.00 95.94 296 LYS A CA 1
ATOM 2432 C C . LYS A 1 296 ? -8.901 6.952 -5.267 1.00 95.94 296 LYS A C 1
ATOM 2434 O O . LYS A 1 296 ? -9.064 8.077 -5.719 1.00 95.94 296 LYS A O 1
ATOM 2439 N N . TYR A 1 297 ? -8.178 6.695 -4.178 1.00 96.56 297 TYR A N 1
ATOM 2440 C CA . TYR A 1 297 ? -7.448 7.705 -3.409 1.00 96.56 297 TYR A CA 1
ATOM 2441 C C . TYR A 1 297 ? -6.000 7.883 -3.880 1.00 96.56 297 TYR A C 1
ATOM 2443 O O . TYR A 1 297 ? -5.330 8.809 -3.439 1.00 96.56 297 TYR A O 1
ATOM 2451 N N . CYS A 1 298 ? -5.494 7.017 -4.762 1.00 96.06 298 CYS A N 1
ATOM 2452 C CA . CYS A 1 298 ? -4.117 7.102 -5.240 1.00 96.06 298 CYS A CA 1
ATOM 2453 C C . CYS A 1 298 ? -3.861 8.401 -6.021 1.00 96.06 298 CYS A C 1
ATOM 2455 O O . CYS A 1 298 ? -4.572 8.708 -6.978 1.00 96.06 298 CYS A O 1
ATOM 2457 N N . THR A 1 299 ? -2.789 9.115 -5.668 1.00 88.94 299 THR A N 1
ATOM 2458 C CA . THR A 1 299 ? -2.314 10.319 -6.376 1.00 88.94 299 THR A CA 1
ATOM 2459 C C . THR A 1 299 ? -1.796 10.021 -7.769 1.00 88.94 299 THR A C 1
ATOM 2461 O O . THR A 1 299 ? -1.821 10.883 -8.646 1.00 88.94 299 THR A O 1
ATOM 2464 N N . TYR A 1 300 ? -1.286 8.810 -7.975 1.00 96.12 300 TYR A N 1
ATOM 2465 C CA . TYR A 1 300 ? -0.630 8.439 -9.211 1.00 96.12 300 TYR A CA 1
ATOM 2466 C C . TYR A 1 300 ? -0.969 7.007 -9.600 1.00 96.12 300 TYR A C 1
ATOM 2468 O O . TYR A 1 300 ? -0.987 6.101 -8.766 1.00 96.12 300 TYR A O 1
ATOM 2476 N N . SER A 1 301 ? -1.207 6.790 -10.893 1.00 96.75 301 SER A N 1
ATOM 2477 C CA . SER A 1 301 ? -1.448 5.457 -11.427 1.00 96.75 301 SER A CA 1
ATOM 2478 C C . SER A 1 301 ? -0.893 5.279 -12.834 1.00 96.75 301 SER A C 1
ATOM 2480 O O . SER A 1 301 ? -0.828 6.209 -13.640 1.00 96.75 301 SER A O 1
ATOM 2482 N N . ILE A 1 302 ? -0.514 4.041 -13.132 1.00 96.69 302 ILE A N 1
ATOM 2483 C CA . ILE A 1 302 ? -0.305 3.542 -14.484 1.00 96.69 302 ILE A CA 1
ATOM 2484 C C . ILE A 1 302 ? -1.221 2.344 -14.660 1.00 96.69 302 ILE A C 1
ATOM 2486 O O . ILE A 1 302 ? -1.118 1.375 -13.915 1.00 96.69 302 ILE A O 1
ATOM 2490 N N . ASP A 1 303 ? -2.067 2.400 -15.683 1.00 96.19 303 ASP A N 1
ATOM 2491 C CA . ASP A 1 303 ? -2.859 1.266 -16.142 1.00 96.19 303 ASP A CA 1
ATOM 2492 C C . ASP A 1 303 ? -2.811 1.208 -17.676 1.00 96.19 303 ASP A C 1
ATOM 2494 O O . ASP A 1 303 ? -3.614 1.830 -18.376 1.00 96.19 303 ASP A O 1
ATOM 2498 N N . LYS A 1 304 ? -1.802 0.514 -18.212 1.00 96.44 304 LYS A N 1
ATOM 2499 C CA . LYS A 1 304 ? -1.502 0.478 -19.654 1.00 96.44 304 LYS A CA 1
ATOM 2500 C C . LYS A 1 304 ? -1.231 -0.940 -20.137 1.00 96.44 304 LYS A C 1
ATOM 2502 O O . LYS A 1 304 ? -0.645 -1.743 -19.421 1.00 96.44 304 LYS A O 1
ATOM 2507 N N . GLU A 1 305 ? -1.614 -1.247 -21.373 1.00 96.38 305 GLU A N 1
ATOM 2508 C CA . GLU A 1 305 ? -1.327 -2.549 -21.982 1.00 96.38 305 GLU A CA 1
ATOM 2509 C C . GLU A 1 305 ? 0.155 -2.710 -22.319 1.00 96.38 305 GLU A C 1
ATOM 2511 O O . GLU A 1 305 ? 0.779 -1.788 -22.848 1.00 96.38 305 GLU A O 1
ATOM 2516 N N . PHE A 1 306 ? 0.712 -3.903 -22.088 1.00 93.88 306 PHE A N 1
ATOM 2517 C CA . PHE A 1 306 ? 2.124 -4.156 -22.384 1.00 93.88 306 PHE A CA 1
ATOM 2518 C C . PHE A 1 306 ? 2.467 -4.024 -23.871 1.00 93.88 306 PHE A C 1
ATOM 2520 O O . PHE A 1 306 ? 3.556 -3.569 -24.219 1.00 93.88 306 PHE A O 1
ATOM 2527 N N . ASN A 1 307 ? 1.518 -4.358 -24.747 1.00 90.75 307 ASN A N 1
ATOM 2528 C CA . ASN A 1 307 ? 1.681 -4.240 -26.197 1.00 90.75 307 ASN A CA 1
ATOM 2529 C C . ASN A 1 307 ? 1.872 -2.785 -26.655 1.00 90.75 307 ASN A C 1
ATOM 2531 O O . ASN A 1 307 ? 2.387 -2.556 -27.744 1.00 90.75 307 ASN A O 1
ATOM 2535 N N . GLY A 1 308 ? 1.498 -1.807 -25.822 1.00 87.62 308 GLY A N 1
ATOM 2536 C CA . GLY A 1 308 ? 1.757 -0.391 -26.069 1.00 87.62 308 GLY A CA 1
ATOM 2537 C C . GLY A 1 308 ? 3.184 0.063 -25.737 1.00 87.62 308 GLY A C 1
ATOM 2538 O O . GLY A 1 308 ? 3.500 1.226 -25.972 1.00 87.62 308 GLY A O 1
ATOM 2539 N N . PHE A 1 309 ? 4.034 -0.805 -25.174 1.00 90.19 309 PHE A N 1
ATOM 2540 C CA . PHE A 1 309 ? 5.427 -0.479 -24.832 1.00 90.19 309 PHE A CA 1
ATOM 2541 C C . PHE A 1 309 ? 6.441 -1.154 -25.756 1.00 90.19 309 PHE A C 1
ATOM 2543 O O . PHE A 1 309 ? 7.495 -0.596 -26.044 1.00 90.19 309 PHE A O 1
ATOM 2550 N N . PHE A 1 310 ? 6.171 -2.374 -26.215 1.00 85.62 310 PHE A N 1
ATOM 2551 C CA . PHE A 1 310 ? 7.123 -3.118 -27.034 1.00 85.62 310 PHE A CA 1
ATOM 2552 C C . PHE A 1 310 ? 6.443 -4.173 -27.902 1.00 85.62 310 PHE A C 1
ATOM 2554 O O . PHE A 1 310 ? 5.413 -4.742 -27.544 1.00 85.62 310 PHE A O 1
ATOM 2561 N N . ASN A 1 311 ? 7.084 -4.492 -29.029 1.00 86.06 311 ASN A N 1
ATOM 2562 C CA . ASN A 1 311 ? 6.764 -5.687 -29.797 1.00 86.06 311 ASN A CA 1
ATOM 2563 C C . ASN A 1 311 ? 7.522 -6.881 -29.198 1.00 86.06 311 ASN A C 1
ATOM 2565 O O . ASN A 1 311 ? 8.743 -6.984 -29.325 1.00 86.06 311 ASN A O 1
ATOM 2569 N N . GLU A 1 312 ? 6.783 -7.768 -28.537 1.00 81.06 312 GLU A N 1
ATOM 2570 C CA . GLU A 1 312 ? 7.329 -8.932 -27.838 1.00 81.06 312 GLU A CA 1
ATOM 2571 C C . GLU A 1 312 ? 8.093 -9.880 -28.763 1.00 81.06 312 GLU A C 1
ATOM 2573 O O . GLU A 1 312 ? 9.217 -10.254 -28.442 1.00 81.06 312 GLU A O 1
ATOM 2578 N N . SER A 1 313 ? 7.548 -10.208 -29.937 1.00 79.25 313 SER A N 1
ATOM 2579 C CA . SER A 1 313 ? 8.212 -11.105 -30.889 1.00 79.25 313 SER A CA 1
ATOM 2580 C C . SER A 1 313 ? 9.576 -10.564 -31.322 1.00 79.25 313 SER A C 1
ATOM 2582 O O . SER A 1 313 ? 10.542 -11.321 -31.396 1.00 79.25 313 SER A O 1
ATOM 2584 N N . LYS A 1 314 ? 9.678 -9.246 -31.544 1.00 80.12 314 LYS A N 1
ATOM 2585 C CA . LYS A 1 314 ? 10.953 -8.594 -31.876 1.00 80.12 314 LYS A CA 1
ATOM 2586 C C . LYS A 1 314 ? 11.948 -8.648 -30.714 1.00 80.12 314 LYS A C 1
ATOM 2588 O O . LYS A 1 314 ? 13.110 -8.966 -30.938 1.00 80.12 314 LYS A O 1
ATOM 2593 N N . LEU A 1 315 ? 11.515 -8.361 -29.483 1.00 79.75 315 LEU A N 1
ATOM 2594 C CA . LEU A 1 315 ? 12.404 -8.414 -28.314 1.00 79.75 315 LEU A CA 1
ATOM 2595 C C . LEU A 1 315 ? 12.897 -9.834 -28.020 1.00 79.75 315 LEU A C 1
ATOM 2597 O O . LEU A 1 315 ? 14.074 -10.017 -27.723 1.00 79.75 315 LEU A O 1
ATOM 2601 N N . VAL A 1 316 ? 12.022 -10.834 -28.131 1.00 76.62 316 VAL A N 1
ATOM 2602 C CA . VAL A 1 316 ? 12.386 -12.243 -27.930 1.00 76.62 316 VAL A CA 1
ATOM 2603 C C . VAL A 1 316 ? 13.404 -12.701 -28.973 1.00 76.62 316 VAL A C 1
ATOM 2605 O O . VAL A 1 316 ? 14.379 -13.350 -28.605 1.00 76.62 316 VAL A O 1
ATOM 2608 N N . ALA A 1 317 ? 13.227 -12.331 -30.247 1.00 72.75 317 ALA A N 1
ATOM 2609 C CA . ALA A 1 317 ? 14.197 -12.643 -31.297 1.00 72.75 317 ALA A CA 1
ATOM 2610 C C . ALA A 1 317 ? 15.591 -12.081 -30.966 1.00 72.75 317 ALA A C 1
ATOM 2612 O O . ALA A 1 317 ? 16.560 -12.834 -30.947 1.00 72.75 317 ALA A O 1
ATOM 2613 N N . ILE A 1 318 ? 15.666 -10.802 -30.574 1.00 71.44 318 ILE A N 1
ATOM 2614 C CA . ILE A 1 318 ? 16.924 -10.145 -30.180 1.00 71.44 318 ILE A CA 1
ATOM 2615 C C . ILE A 1 318 ? 17.572 -10.846 -28.976 1.00 71.44 318 ILE A C 1
ATOM 2617 O O . ILE A 1 318 ? 18.779 -11.082 -28.959 1.00 71.44 318 ILE A O 1
ATOM 2621 N N . LEU A 1 319 ? 16.791 -11.186 -27.945 1.00 72.62 319 LEU A N 1
ATOM 2622 C CA . LEU A 1 319 ? 17.324 -11.854 -26.753 1.00 72.62 319 LEU A CA 1
ATOM 2623 C C . LEU A 1 319 ? 17.870 -13.250 -27.073 1.00 72.62 319 LEU A C 1
ATOM 2625 O O . LEU A 1 319 ? 18.917 -13.629 -26.545 1.00 72.62 319 LEU A O 1
ATOM 2629 N N . ASN A 1 320 ? 17.191 -13.990 -27.949 1.00 70.50 320 ASN A N 1
ATOM 2630 C CA . ASN A 1 320 ? 17.632 -15.309 -28.386 1.00 70.50 320 ASN A CA 1
ATOM 2631 C C . ASN A 1 320 ? 18.915 -15.227 -29.222 1.00 70.50 320 ASN A C 1
ATOM 2633 O O . ASN A 1 320 ? 19.837 -16.001 -28.974 1.00 70.50 320 ASN A O 1
ATOM 2637 N N . GLU A 1 321 ? 19.021 -14.272 -30.148 1.00 66.62 321 GLU A N 1
ATOM 2638 C CA . GLU A 1 321 ? 20.245 -14.032 -30.930 1.00 66.62 321 GLU A CA 1
ATOM 2639 C C . GLU A 1 321 ? 21.452 -13.773 -30.015 1.00 66.62 321 GLU A C 1
ATOM 2641 O O . GLU A 1 321 ? 22.487 -14.429 -30.142 1.00 66.62 321 GLU A O 1
ATOM 2646 N N . VAL A 1 322 ? 21.296 -12.902 -29.011 1.00 67.50 322 VAL A N 1
ATOM 2647 C CA . VAL A 1 322 ? 22.360 -12.594 -28.037 1.00 67.50 322 VAL A CA 1
ATOM 2648 C C . VAL A 1 322 ? 22.750 -13.817 -27.200 1.00 67.50 322 VAL A C 1
ATOM 2650 O O . VAL A 1 322 ? 23.926 -13.999 -26.869 1.00 67.50 322 VAL A O 1
ATOM 2653 N N . GLN A 1 323 ? 21.789 -14.663 -26.822 1.00 66.75 323 GLN A N 1
ATOM 2654 C CA . GLN A 1 323 ? 22.087 -15.903 -26.101 1.00 66.75 323 GLN A CA 1
ATOM 2655 C C . GLN A 1 323 ? 22.846 -16.901 -26.978 1.00 66.75 323 GLN A C 1
ATOM 2657 O O . GLN A 1 323 ? 23.815 -17.495 -26.506 1.00 66.75 323 GLN A O 1
ATOM 2662 N N . VAL A 1 324 ? 22.456 -17.052 -28.245 1.00 66.12 324 VAL A N 1
ATOM 2663 C CA . VAL A 1 324 ? 23.151 -17.913 -29.211 1.00 66.12 324 VAL A CA 1
ATOM 2664 C C . VAL A 1 324 ? 24.588 -17.436 -29.422 1.00 66.12 324 VAL A C 1
ATOM 2666 O O . VAL A 1 324 ? 25.507 -18.246 -29.339 1.00 66.12 324 VAL A O 1
ATOM 2669 N N . GLU A 1 325 ? 24.821 -16.132 -29.589 1.00 63.91 325 GLU A N 1
ATOM 2670 C CA . GLU A 1 325 ? 26.180 -15.583 -29.704 1.00 63.91 325 GLU A CA 1
ATOM 2671 C C . GLU A 1 325 ? 27.047 -15.862 -28.468 1.00 63.91 325 GLU A C 1
ATOM 2673 O O . GLU A 1 325 ? 28.214 -16.237 -28.604 1.00 63.91 325 GLU A O 1
ATOM 2678 N N . LYS A 1 326 ? 26.499 -15.701 -27.255 1.00 63.53 326 LYS A N 1
ATOM 2679 C CA . LYS A 1 326 ? 27.224 -16.009 -26.008 1.00 63.53 326 LYS A CA 1
ATOM 2680 C C . LYS A 1 326 ? 27.571 -17.490 -25.904 1.00 63.53 326 LYS A C 1
ATOM 2682 O O . LYS A 1 326 ? 28.701 -17.819 -25.551 1.00 63.53 326 LYS A O 1
ATOM 2687 N N . THR A 1 327 ? 26.625 -18.369 -26.223 1.00 59.69 327 THR A N 1
ATOM 2688 C CA . THR A 1 327 ? 26.847 -19.820 -26.235 1.00 59.69 327 THR A CA 1
ATOM 2689 C C . THR A 1 327 ? 27.902 -20.206 -27.267 1.00 59.69 327 THR A C 1
ATOM 2691 O O . THR A 1 327 ? 28.818 -20.954 -26.943 1.00 59.69 327 THR A O 1
ATOM 2694 N N . ASN A 1 328 ? 27.846 -19.636 -28.471 1.00 60.88 328 ASN A N 1
ATOM 2695 C CA . ASN A 1 328 ? 28.826 -19.903 -29.522 1.00 60.88 328 ASN A CA 1
ATOM 2696 C C . ASN A 1 328 ? 30.235 -19.441 -29.125 1.00 60.88 328 ASN A C 1
ATOM 2698 O O . ASN A 1 328 ? 31.190 -20.180 -29.346 1.00 60.88 328 ASN A O 1
ATOM 2702 N N . LYS A 1 329 ? 30.368 -18.279 -28.468 1.00 61.28 329 LYS A N 1
ATOM 2703 C CA . LYS A 1 329 ? 31.652 -17.809 -27.914 1.00 61.28 329 LYS A CA 1
ATOM 2704 C C . LYS A 1 329 ? 32.188 -18.715 -26.802 1.00 61.28 329 LYS A C 1
ATOM 2706 O O . LYS A 1 329 ? 33.390 -18.919 -26.707 1.00 61.28 329 LYS A O 1
ATOM 2711 N N . LEU A 1 330 ? 31.318 -19.262 -25.954 1.00 50.72 330 LEU A N 1
ATOM 2712 C CA . LEU A 1 330 ? 31.716 -20.212 -24.908 1.00 50.72 330 LEU A CA 1
ATOM 2713 C C . LEU A 1 330 ? 32.156 -21.559 -25.488 1.00 50.72 330 LEU A C 1
ATOM 2715 O O . LEU A 1 330 ? 33.081 -22.172 -24.964 1.00 50.72 330 LEU A O 1
ATOM 2719 N N . ILE A 1 331 ? 31.512 -22.017 -26.561 1.00 56.69 331 ILE A N 1
ATOM 2720 C CA . ILE A 1 331 ? 31.903 -23.235 -27.274 1.00 56.69 331 ILE A CA 1
ATOM 2721 C C . ILE A 1 331 ? 33.257 -23.014 -27.959 1.00 56.69 331 ILE A C 1
ATOM 2723 O O . ILE A 1 331 ? 34.154 -23.823 -27.772 1.00 56.69 331 ILE A O 1
ATOM 2727 N N . SER A 1 332 ? 33.463 -21.896 -28.661 1.00 59.19 332 SER A N 1
ATOM 2728 C CA . SER A 1 332 ? 34.725 -21.637 -29.371 1.00 59.19 332 SER A CA 1
ATOM 2729 C C . SER A 1 332 ? 35.948 -21.494 -28.458 1.00 59.19 332 SER A C 1
ATOM 2731 O O . SER A 1 332 ? 37.056 -21.724 -28.914 1.00 59.19 332 SER A O 1
ATOM 2733 N N . VAL A 1 333 ? 35.765 -21.122 -27.186 1.00 55.81 333 VAL A N 1
ATOM 2734 C CA . VAL A 1 333 ? 36.858 -20.981 -26.200 1.00 55.81 333 VAL A CA 1
ATOM 2735 C C . VAL A 1 333 ? 37.184 -22.303 -25.485 1.00 55.81 333 VAL A C 1
ATOM 2737 O O . VAL A 1 333 ? 38.249 -22.426 -24.899 1.00 55.81 333 VAL A O 1
ATOM 2740 N N . ASN A 1 334 ? 36.295 -23.303 -25.531 1.00 48.62 334 ASN A N 1
ATOM 2741 C CA . ASN A 1 334 ? 36.488 -24.605 -24.870 1.00 48.62 334 ASN A CA 1
ATOM 2742 C C . ASN A 1 334 ? 36.903 -25.733 -25.840 1.00 48.62 334 ASN A C 1
ATOM 2744 O O . ASN A 1 334 ? 36.853 -26.905 -25.466 1.00 48.62 334 ASN A O 1
ATOM 2748 N N . PHE A 1 335 ? 37.275 -25.394 -27.079 1.00 47.38 335 PHE A N 1
ATOM 2749 C CA . PHE A 1 335 ? 37.745 -26.338 -28.105 1.00 47.38 335 PHE A CA 1
ATOM 2750 C C . PHE A 1 335 ? 39.083 -25.924 -28.759 1.00 47.38 335 PHE A C 1
ATOM 2752 O O . PHE A 1 335 ? 39.444 -26.479 -29.796 1.00 47.38 335 PHE A O 1
ATOM 2759 N N . GLU A 1 336 ? 39.824 -25.001 -28.138 1.00 42.69 336 GLU A N 1
ATOM 2760 C CA . GLU A 1 336 ? 41.276 -24.815 -28.327 1.00 42.69 336 GLU A CA 1
ATOM 2761 C C . GLU A 1 336 ? 42.005 -25.353 -27.092 1.00 42.69 336 GLU A C 1
ATOM 2763 O O . GLU A 1 336 ? 43.089 -25.956 -27.270 1.00 42.69 336 GLU A O 1
#

pLDDT: mean 88.75, std 11.88, range [29.06, 98.06]

Secondary structure (DSSP, 8-state):
-----------HHHHHHHHHHH-----SHHHHHHHHHHHHHHHH--S--HHHHHHHHHHHHIIIIIS-TTTTTSTHHHHHHHHHHHHHHT-EEGGGS---PPPHHHHS-HHHHHTS-HHHHHHHHHHHHT--SEEEEETTTTEEEEEEEEEE-TT--EEEEEE--HHHHHBTTB-GGGGGBTTTBSEEEEEETTEEEEEESSSHHHHHHHHHHHHHTT-HHHHHHHHHHHHHHH--SEEEEEEE-SSEEEEEEE-HHHHHHHHHHHHHTTSS-TTT-SEEEEETTEEEEEHHHHTTS-SEEEEEEGGGT--HHHHHHHHHHHHHHHHHHHHHHS--

Foldseek 3Di:
DDPPPQQPQDDLVLLLVLLVVVVQADAAPVSLQVLVVQLQVLLLDPDPDSNVVSSLVLLSCLLRVQQDPVDVPPPVSQVVVLVSSCSNNVKDFLVPDDQDFDQLVVQDPPVLVVLADPVLSVQLRNLQSVDFGIWGADPVVRDIAGEAEFEAAPPDQKTWPDFDAPLRLCVPLDDPVCNCQFDNDAWDWDADPNDIATAGFAWLRNQLSVLVVCVVVVNLVSSLSSSLSSLSSNQQHWYWYFHSHSFKGKIFIAHSVLVSVLQNCLSPVCSNPNVLHQFTGDDRRITMGGPVNSSVSTPDIGTGTSVSRDDPVVVVVVVVVVVVVVVVVVVVVVPD

Radius of gyration: 23.71 Å; chains: 1; bounding box: 75×49×61 Å

Sequence (336 aa):
MDKILKYPLIPQNVYERYRALKRIPVYDSTTMQKLIFHIAADAQKEDNTEVSKLAKLILFDLKNYLNHPAVYKEKYTASALENRLALLGDGRTSDDLPKINPNISSLLSQHEIEKIPAEIQLKICSNFREKGDLIFYDPRQDSSYKVSIKSLIPENKEINFGAFDFTSLVTGILDDKFLALGERRSKIKVSHNDVDYEIGRGSKAQLSQLFHYLNEIDKLEEFFERWEIAFKGVFKEDVLIYIKNYKRLQLYLLSNEDFIRCISDSLRSYWNDMSSSAINRWEGNSIRMSRDVIIKYCTYSIDKEFNGFFNESKLVAILNEVQVEKTNKLISVNFE